Protein AF-A0A1R3WDX2-F1 (afdb_monomer)

Secondary structure (DSSP, 8-state):
--HHHHHHHHHHHHHHHHHHHHHHHHHHHSS--HHHHHHHHHHHHHHHHHHHHHHHHHHHHHH-TTS---HHHHHHHHHHHHHHHHHHHHH-TTHHHHHHHHHHHHHHHHTTT-S-GGGGGHHHHH-HHHHHHHHHHHHHHHHHHHHHHHHHHHHS-HHHHHHHHHHHHHHHHHHHHHHHHHHHHHHHHHTSPP---

Solvent-accessible surface area (backbone atoms only — not comparable to full-atom values): 10179 Å² total; per-residue (Å²): 132,56,53,68,55,26,52,53,49,40,53,48,42,27,54,51,48,13,51,50,53,26,52,44,54,55,60,62,72,50,98,66,58,70,67,59,46,53,52,46,50,52,50,47,52,54,50,49,47,51,43,54,37,50,41,49,44,22,36,41,38,59,69,38,70,89,52,78,61,30,62,65,46,22,43,54,50,47,52,53,47,50,54,47,29,55,54,26,45,73,74,40,79,70,43,34,57,59,42,54,51,49,46,38,38,28,42,50,32,9,24,68,64,39,84,65,20,72,57,29,60,50,32,49,77,73,38,45,70,61,41,50,53,50,52,52,46,53,50,50,53,50,53,50,49,52,51,45,48,50,50,22,69,76,75,40,57,72,66,58,20,35,36,54,41,34,39,48,51,36,51,51,51,49,53,47,38,41,50,39,33,49,49,46,55,53,43,55,60,74,67,53,78,76,81,84,124

Structure (mmCIF, N/CA/C/O backbone):
data_AF-A0A1R3WDX2-F1
#
_entry.id   AF-A0A1R3WDX2-F1
#
loop_
_atom_site.group_PDB
_atom_site.id
_atom_site.type_symbol
_atom_site.label_atom_id
_atom_site.label_alt_id
_atom_site.label_comp_id
_atom_site.label_asym_id
_atom_site.label_entity_id
_atom_site.label_seq_id
_atom_site.pdbx_PDB_ins_code
_atom_site.Cartn_x
_atom_site.Cartn_y
_atom_site.Cartn_z
_atom_site.occupancy
_atom_site.B_iso_or_equiv
_atom_site.auth_seq_id
_atom_site.auth_comp_id
_atom_site.auth_asym_id
_atom_site.auth_atom_id
_atom_site.pdbx_PDB_model_num
ATOM 1 N N . MET A 1 1 ? -8.598 17.905 8.946 1.00 79.19 1 MET A N 1
ATOM 2 C CA . MET A 1 1 ? -8.770 17.663 7.494 1.00 79.19 1 MET A CA 1
ATOM 3 C C . MET A 1 1 ? -10.230 17.309 7.232 1.00 79.19 1 MET A C 1
ATOM 5 O O . MET A 1 1 ? -10.759 16.490 7.971 1.00 79.19 1 MET A O 1
ATOM 9 N N . SER A 1 2 ? -10.909 17.937 6.263 1.00 88.88 2 SER A N 1
ATOM 10 C CA . SER A 1 2 ? -12.313 17.596 5.964 1.00 88.88 2 SER A CA 1
ATOM 11 C C . SER A 1 2 ? -12.407 16.253 5.225 1.00 88.88 2 SER A C 1
ATOM 13 O O . SER A 1 2 ? -11.487 15.871 4.501 1.00 88.88 2 SER A O 1
ATOM 15 N N . ARG A 1 3 ? -13.523 15.525 5.382 1.00 88.12 3 ARG A N 1
ATOM 16 C CA . ARG A 1 3 ? -13.745 14.230 4.703 1.00 88.12 3 ARG A CA 1
ATOM 17 C C . ARG A 1 3 ? -13.696 14.343 3.179 1.00 88.12 3 ARG A C 1
ATOM 19 O O . ARG A 1 3 ? -13.144 13.466 2.526 1.00 88.12 3 ARG A O 1
ATOM 26 N N . LEU A 1 4 ? -14.256 15.419 2.623 1.00 92.38 4 LEU A N 1
ATOM 27 C CA . LEU A 1 4 ? -14.221 15.675 1.183 1.00 92.38 4 LEU A CA 1
ATOM 28 C C . LEU A 1 4 ? -12.780 15.835 0.692 1.00 92.38 4 LEU A C 1
ATOM 30 O O . LEU A 1 4 ? -12.383 15.191 -0.274 1.00 92.38 4 LEU A O 1
ATOM 34 N N . PHE A 1 5 ? -11.980 16.635 1.400 1.00 92.62 5 PHE A N 1
ATOM 35 C CA . PHE A 1 5 ? -10.572 16.813 1.064 1.00 92.62 5 PHE A CA 1
ATOM 36 C C . PHE A 1 5 ? -9.791 15.497 1.176 1.00 92.62 5 PHE A C 1
ATOM 38 O O . PHE A 1 5 ? -8.967 15.215 0.317 1.00 92.62 5 PHE A O 1
ATOM 45 N N . ALA A 1 6 ? -10.083 14.653 2.172 1.00 91.75 6 ALA A N 1
ATOM 46 C CA . ALA A 1 6 ? -9.444 13.343 2.311 1.00 91.75 6 ALA A CA 1
ATOM 47 C C . ALA A 1 6 ? -9.747 12.400 1.129 1.00 91.75 6 ALA A C 1
ATOM 49 O O . ALA A 1 6 ? -8.851 11.696 0.671 1.00 91.75 6 ALA A O 1
ATOM 50 N N . TRP A 1 7 ? -10.977 12.409 0.600 1.00 94.44 7 TRP A N 1
ATOM 51 C CA . TRP A 1 7 ? -11.330 11.654 -0.610 1.00 94.44 7 TRP A CA 1
ATOM 52 C C . TRP A 1 7 ? -10.614 12.172 -1.855 1.00 94.44 7 TRP A C 1
ATOM 54 O O . TRP A 1 7 ? -10.086 11.374 -2.628 1.00 94.44 7 TRP A O 1
ATOM 64 N N . ILE A 1 8 ? -10.566 13.497 -2.027 1.00 95.94 8 ILE A N 1
ATOM 65 C CA . ILE A 1 8 ? -9.838 14.134 -3.132 1.00 95.94 8 ILE A CA 1
ATOM 66 C C . ILE A 1 8 ? -8.353 13.779 -3.048 1.00 95.94 8 ILE A C 1
ATOM 68 O O . ILE A 1 8 ? -7.767 13.370 -4.044 1.00 95.94 8 ILE A O 1
ATOM 72 N N . LEU A 1 9 ? -7.762 13.875 -1.857 1.00 94.75 9 LEU A N 1
ATOM 73 C CA . LEU A 1 9 ? -6.363 13.547 -1.617 1.00 94.75 9 LEU A CA 1
ATOM 74 C C . LEU A 1 9 ? -6.069 12.074 -1.914 1.00 94.75 9 LEU A C 1
ATOM 76 O O . LEU A 1 9 ? -5.072 11.779 -2.562 1.00 94.75 9 LEU A O 1
ATOM 80 N N . LEU A 1 10 ? -6.946 11.155 -1.499 1.00 94.25 10 LEU A N 1
ATOM 81 C CA . LEU A 1 10 ? -6.797 9.729 -1.787 1.00 94.25 10 LEU A CA 1
ATOM 82 C C . LEU A 1 10 ? -6.835 9.455 -3.297 1.00 94.25 10 LEU A C 1
ATOM 84 O O . LEU A 1 10 ? -5.967 8.759 -3.813 1.00 94.25 10 LEU A O 1
ATOM 88 N N . GLY A 1 11 ? -7.799 10.045 -4.012 1.00 94.44 11 GLY A N 1
ATOM 89 C CA . GLY A 1 11 ? -7.876 9.942 -5.471 1.00 94.44 11 GLY A CA 1
ATOM 90 C C . GLY A 1 11 ? -6.647 10.536 -6.164 1.00 94.44 11 GLY A C 1
ATOM 91 O O . GLY A 1 11 ? -6.074 9.904 -7.048 1.00 94.44 11 GLY A O 1
ATOM 92 N N . ALA A 1 12 ? -6.197 11.713 -5.721 1.00 95.00 12 ALA A N 1
ATOM 93 C CA . ALA A 1 12 ? -5.017 12.380 -6.260 1.00 95.00 12 ALA A CA 1
ATOM 94 C C . ALA A 1 12 ? -3.741 11.556 -6.042 1.00 95.00 12 ALA A C 1
ATOM 96 O O . ALA A 1 12 ? -2.956 11.417 -6.972 1.00 95.00 12 ALA A O 1
ATOM 97 N N . VAL A 1 13 ? -3.558 10.964 -4.858 1.00 95.69 13 VAL A N 1
ATOM 98 C CA . VAL A 1 13 ? -2.418 10.086 -4.549 1.00 95.69 13 VAL A CA 1
ATOM 99 C C . VAL A 1 13 ? -2.415 8.844 -5.433 1.00 95.69 13 VAL A C 1
ATOM 101 O O . VAL A 1 13 ? -1.361 8.482 -5.938 1.00 95.69 13 VAL A O 1
ATOM 104 N N . ILE A 1 14 ? -3.573 8.223 -5.678 1.00 96.00 14 ILE A N 1
ATOM 105 C CA . ILE A 1 14 ? -3.666 7.048 -6.561 1.00 96.00 14 ILE A CA 1
ATOM 106 C C . ILE A 1 14 ? -3.274 7.413 -7.996 1.00 96.00 14 ILE A C 1
ATOM 108 O O . ILE A 1 14 ? -2.481 6.712 -8.618 1.00 96.00 14 ILE A O 1
ATOM 112 N N . VAL A 1 15 ? -3.819 8.510 -8.527 1.00 96.44 15 VAL A N 1
ATOM 113 C CA . VAL A 1 15 ? -3.550 8.932 -9.909 1.00 96.44 15 VAL A CA 1
ATOM 114 C C . VAL A 1 15 ? -2.105 9.397 -10.064 1.00 96.44 15 VAL A C 1
ATOM 116 O O . VAL A 1 15 ? -1.414 8.960 -10.981 1.00 96.44 15 VAL A O 1
ATOM 119 N N . PHE A 1 16 ? -1.635 10.263 -9.165 1.00 94.81 16 PHE A N 1
ATOM 120 C CA . PHE A 1 16 ? -0.274 10.784 -9.209 1.00 94.81 16 PHE A CA 1
ATOM 121 C C . PHE A 1 16 ? 0.748 9.671 -8.997 1.00 94.81 16 PHE A C 1
ATOM 123 O O . PHE A 1 16 ? 1.700 9.591 -9.764 1.00 94.81 16 PHE A O 1
ATOM 130 N N . GLY A 1 17 ? 0.503 8.775 -8.038 1.00 93.31 17 GLY A N 1
ATOM 131 C CA . GLY A 1 17 ? 1.341 7.606 -7.806 1.00 93.31 17 GLY A CA 1
ATOM 132 C C . GLY A 1 17 ? 1.391 6.677 -9.011 1.00 93.31 17 GLY A C 1
ATOM 133 O O . GLY A 1 17 ? 2.460 6.255 -9.439 1.00 93.31 17 GLY A O 1
ATOM 134 N N . ALA A 1 18 ? 0.255 6.435 -9.666 1.00 93.75 18 ALA A N 1
ATOM 135 C CA . ALA A 1 18 ? 0.262 5.643 -10.887 1.00 93.75 18 ALA A CA 1
ATOM 136 C C . ALA A 1 18 ? 1.104 6.278 -11.997 1.00 93.75 18 ALA A C 1
ATOM 138 O O . ALA A 1 18 ? 1.866 5.576 -12.662 1.00 93.75 18 ALA A O 1
ATOM 139 N N . ILE A 1 19 ? 1.017 7.597 -12.175 1.00 93.75 19 ILE A N 1
ATOM 140 C CA . ILE A 1 19 ? 1.829 8.324 -13.156 1.00 93.75 19 ILE A CA 1
ATOM 141 C C . ILE A 1 19 ? 3.314 8.235 -12.793 1.00 93.75 19 ILE A C 1
ATOM 143 O O . ILE A 1 19 ? 4.120 7.856 -13.640 1.00 93.75 19 ILE A O 1
ATOM 147 N N . THR A 1 20 ? 3.693 8.551 -11.555 1.00 92.69 20 THR A N 1
ATOM 148 C CA . THR A 1 20 ? 5.102 8.575 -11.138 1.00 92.69 20 THR A CA 1
ATOM 149 C C . THR A 1 20 ? 5.737 7.193 -11.220 1.00 92.69 20 THR A C 1
ATOM 151 O O . THR A 1 20 ? 6.793 7.065 -11.835 1.00 92.69 20 THR A O 1
ATOM 154 N N . GLN A 1 21 ? 5.080 6.155 -10.697 1.00 92.88 21 GLN A N 1
ATOM 155 C CA . GLN A 1 21 ? 5.598 4.784 -10.723 1.00 92.88 21 GLN A CA 1
ATOM 156 C C . GLN A 1 21 ? 5.645 4.206 -12.148 1.00 92.88 21 GLN A C 1
ATOM 158 O O . GLN A 1 21 ? 6.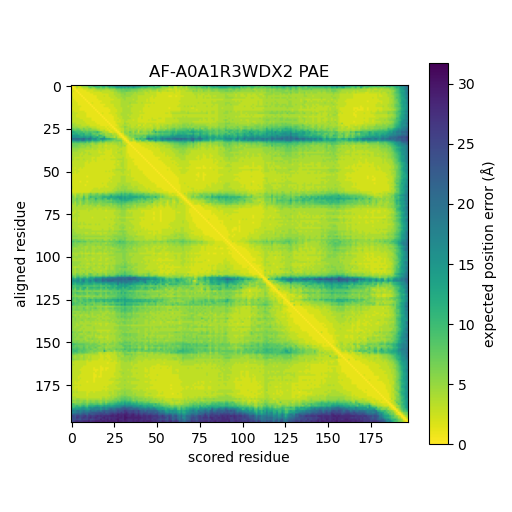523 3.413 -12.499 1.00 92.88 21 GLN A O 1
ATOM 163 N N . THR A 1 22 ? 4.738 4.643 -13.024 1.00 90.75 22 THR A N 1
ATOM 164 C CA . THR A 1 22 ? 4.827 4.345 -14.460 1.00 90.75 22 THR A CA 1
ATOM 165 C C . THR A 1 22 ? 6.064 4.996 -15.070 1.00 90.75 22 THR A C 1
ATOM 167 O O . THR A 1 22 ? 6.842 4.328 -15.746 1.00 90.75 22 THR A O 1
ATOM 170 N N . MET A 1 23 ? 6.282 6.290 -14.832 1.00 90.06 23 MET A N 1
ATOM 171 C CA . MET A 1 23 ? 7.423 7.000 -15.413 1.00 90.06 23 MET A CA 1
ATOM 172 C C . MET A 1 23 ? 8.758 6.430 -14.921 1.00 90.06 23 MET A C 1
ATOM 174 O O . MET A 1 23 ? 9.679 6.268 -15.720 1.00 90.06 23 MET A O 1
ATOM 178 N N . THR A 1 24 ? 8.862 6.068 -13.639 1.00 88.19 24 THR A N 1
ATOM 179 C CA . THR A 1 24 ? 10.078 5.459 -13.081 1.00 88.19 24 THR A CA 1
ATOM 180 C C . THR A 1 24 ? 10.305 4.040 -13.601 1.00 88.19 24 THR A C 1
ATOM 182 O O . THR A 1 24 ? 11.437 3.697 -13.938 1.00 88.19 24 THR A O 1
ATOM 185 N N . SER A 1 25 ? 9.258 3.219 -13.737 1.00 85.38 25 SER A N 1
ATOM 186 C CA . SER A 1 25 ? 9.392 1.858 -14.282 1.00 85.38 25 SER A CA 1
ATOM 187 C C . SER A 1 25 ? 9.789 1.853 -15.760 1.00 85.38 25 SER A C 1
ATOM 189 O O . SER A 1 25 ? 10.686 1.103 -16.150 1.00 85.38 25 SER A O 1
ATOM 191 N N . VAL A 1 26 ? 9.203 2.738 -16.573 1.00 84.81 26 VAL A N 1
ATOM 192 C CA . VAL A 1 26 ? 9.577 2.895 -17.987 1.00 84.81 26 VAL A CA 1
ATOM 193 C C . VAL A 1 26 ? 11.011 3.409 -18.110 1.00 84.81 26 VAL A C 1
ATOM 195 O O . VAL A 1 26 ? 11.808 2.814 -18.835 1.00 84.81 26 VAL A O 1
ATOM 198 N N . ALA A 1 27 ? 11.384 4.456 -17.370 1.00 80.75 27 ALA A N 1
ATOM 199 C CA . ALA A 1 27 ? 12.745 4.992 -17.412 1.00 80.75 27 ALA A CA 1
ATOM 200 C C . ALA A 1 27 ? 13.799 3.982 -16.914 1.00 80.75 27 ALA A C 1
ATOM 202 O O . ALA A 1 27 ? 14.904 3.939 -17.449 1.00 80.75 27 ALA A O 1
ATOM 203 N N . GLY A 1 28 ? 13.452 3.111 -15.959 1.00 76.88 28 GLY A N 1
ATOM 204 C CA . GLY A 1 28 ? 14.331 2.043 -15.472 1.00 76.88 28 GLY A CA 1
ATOM 205 C C . GLY A 1 28 ? 14.632 0.944 -16.499 1.00 76.88 28 GLY A C 1
ATOM 206 O O . GLY A 1 28 ? 15.632 0.239 -16.356 1.00 76.88 28 GLY A O 1
ATOM 207 N N . SER A 1 29 ? 13.800 0.812 -17.537 1.00 74.50 29 SER A N 1
ATOM 208 C CA . SER A 1 29 ? 13.984 -0.163 -18.624 1.00 74.50 29 SER A CA 1
ATOM 209 C C . SER A 1 29 ? 14.924 0.316 -19.738 1.00 74.50 29 SER A C 1
AT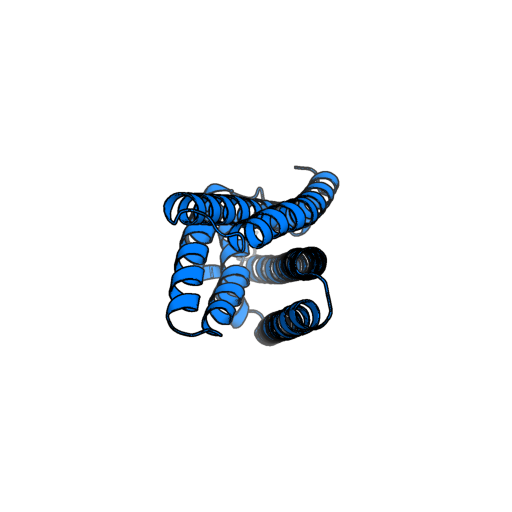OM 211 O O . SER A 1 29 ? 15.387 -0.493 -20.542 1.00 74.50 29 SER A O 1
ATOM 213 N N . ALA A 1 30 ? 15.232 1.617 -19.787 1.00 78.19 30 ALA A N 1
ATOM 214 C CA . ALA A 1 30 ? 16.126 2.181 -20.789 1.00 78.19 30 ALA A CA 1
ATOM 215 C C . ALA A 1 30 ? 17.601 1.820 -20.506 1.00 78.19 30 ALA A C 1
ATOM 217 O O . ALA A 1 30 ? 17.992 1.672 -19.341 1.00 78.19 30 ALA A O 1
ATOM 218 N N . PRO A 1 31 ? 18.461 1.723 -21.540 1.00 73.62 31 PRO A N 1
ATOM 219 C CA . PRO A 1 31 ? 19.901 1.594 -21.349 1.00 73.62 31 PRO A CA 1
ATOM 220 C C . PRO A 1 31 ? 20.444 2.843 -20.637 1.00 73.62 31 PRO A C 1
ATOM 222 O O . PRO A 1 31 ? 20.609 3.897 -21.243 1.00 73.62 31 PRO A O 1
ATOM 225 N N . ALA A 1 32 ? 20.690 2.733 -19.335 1.00 76.31 32 ALA A N 1
ATOM 226 C CA . ALA A 1 32 ? 21.191 3.815 -18.495 1.00 76.31 32 ALA A CA 1
ATOM 227 C C . ALA A 1 32 ? 22.364 3.336 -17.632 1.00 76.31 32 ALA A C 1
ATOM 229 O O . ALA A 1 32 ? 22.463 2.149 -17.298 1.00 76.31 32 ALA A O 1
ATOM 230 N N . ASP A 1 33 ? 23.237 4.263 -17.235 1.00 88.06 33 ASP A N 1
ATOM 231 C CA . ASP A 1 33 ? 24.283 3.981 -16.251 1.00 88.06 33 ASP A CA 1
ATOM 232 C C . ASP A 1 33 ? 23.669 3.440 -14.943 1.00 88.06 33 ASP A C 1
ATOM 234 O O . ASP A 1 33 ? 22.551 3.796 -14.551 1.00 88.06 33 ASP A O 1
ATOM 238 N N . THR A 1 34 ? 24.394 2.548 -14.271 1.00 87.06 34 THR A N 1
ATOM 239 C CA . THR A 1 34 ? 23.980 1.896 -13.022 1.00 87.06 34 THR A CA 1
ATOM 240 C C . THR A 1 34 ? 23.623 2.933 -11.958 1.00 87.06 34 THR A C 1
ATOM 242 O O . THR A 1 34 ? 22.614 2.783 -11.269 1.00 87.06 34 THR A O 1
ATOM 245 N N . THR A 1 35 ? 24.381 4.031 -11.879 1.00 88.19 35 THR A N 1
ATOM 246 C CA . THR A 1 35 ? 24.135 5.136 -10.939 1.00 88.19 35 THR A CA 1
ATOM 247 C C . THR A 1 35 ? 22.756 5.764 -11.143 1.00 88.19 35 THR A C 1
ATOM 249 O O . THR A 1 35 ? 21.998 5.936 -10.189 1.00 88.19 35 THR A O 1
ATOM 252 N N . ALA A 1 36 ? 22.392 6.058 -12.396 1.00 86.56 36 ALA A N 1
ATOM 253 C CA . ALA A 1 36 ? 21.103 6.659 -12.732 1.00 86.56 36 ALA A CA 1
ATOM 254 C C . ALA A 1 36 ? 19.933 5.727 -12.382 1.00 86.56 36 ALA A C 1
ATOM 256 O O . ALA A 1 36 ? 18.915 6.180 -11.858 1.00 86.56 36 ALA A O 1
ATOM 257 N N . ARG A 1 37 ? 20.099 4.414 -12.595 1.00 84.44 37 ARG A N 1
ATOM 258 C CA . ARG A 1 37 ? 19.093 3.406 -12.222 1.00 84.44 37 ARG A CA 1
ATOM 259 C C . ARG A 1 37 ? 18.891 3.316 -10.711 1.00 84.44 37 ARG A C 1
ATOM 261 O O . ARG A 1 37 ? 17.749 3.256 -10.261 1.00 84.44 37 ARG A O 1
ATOM 268 N N . VAL A 1 38 ? 19.970 3.362 -9.928 1.00 88.00 38 VAL A N 1
ATOM 269 C CA . VAL A 1 38 ? 19.887 3.363 -8.458 1.00 88.00 38 VAL A CA 1
ATOM 270 C C . VAL A 1 38 ? 19.173 4.615 -7.950 1.00 88.00 38 VAL A C 1
ATOM 272 O O . VAL A 1 38 ? 18.258 4.504 -7.137 1.00 88.00 38 VAL A O 1
ATOM 275 N N . LEU A 1 39 ? 19.531 5.799 -8.455 1.00 89.50 39 LEU A N 1
ATOM 276 C CA . LEU A 1 39 ? 18.881 7.053 -8.056 1.00 89.50 39 LEU A CA 1
ATOM 277 C C . LEU A 1 39 ? 17.388 7.065 -8.403 1.00 89.50 39 LEU A C 1
ATOM 279 O O . LEU A 1 39 ? 16.569 7.483 -7.585 1.00 89.50 39 LEU A O 1
ATOM 283 N N . LEU A 1 40 ? 17.024 6.558 -9.582 1.00 89.31 40 LEU A N 1
ATOM 284 C CA . LEU A 1 40 ? 15.632 6.453 -10.004 1.00 89.31 40 LEU A CA 1
ATOM 285 C C . LEU A 1 40 ? 14.836 5.482 -9.120 1.00 89.31 40 LEU A C 1
ATOM 287 O O . LEU A 1 40 ? 13.712 5.794 -8.729 1.00 89.31 40 LEU A O 1
ATOM 291 N N . ALA A 1 41 ? 15.425 4.340 -8.757 1.00 86.88 41 ALA A N 1
ATOM 292 C CA . ALA A 1 41 ? 14.805 3.382 -7.845 1.00 86.88 41 ALA A CA 1
ATOM 293 C C . ALA A 1 41 ? 14.591 3.981 -6.443 1.00 86.88 41 ALA A C 1
ATOM 295 O O . ALA A 1 41 ? 13.513 3.825 -5.868 1.00 86.88 41 ALA A O 1
ATOM 296 N N . LEU A 1 42 ? 15.578 4.719 -5.918 1.00 90.44 42 LEU A N 1
ATOM 297 C CA . LEU A 1 42 ? 15.460 5.428 -4.639 1.00 90.44 42 LEU A CA 1
ATOM 298 C C . LEU A 1 42 ? 14.357 6.490 -4.677 1.00 90.44 42 LEU A C 1
ATOM 300 O O . LEU A 1 42 ? 13.555 6.570 -3.749 1.00 90.44 42 LEU A O 1
ATOM 304 N N . LEU A 1 43 ? 14.268 7.262 -5.763 1.00 91.94 43 LEU A N 1
ATOM 305 C CA . LEU A 1 43 ? 13.193 8.235 -5.954 1.00 91.94 43 LEU A CA 1
ATOM 306 C C . LEU A 1 43 ? 11.819 7.551 -5.979 1.00 91.94 43 LEU A C 1
ATOM 308 O O . LEU A 1 43 ? 10.903 7.992 -5.288 1.00 91.94 43 LEU A O 1
ATOM 312 N N . SER A 1 44 ? 11.687 6.447 -6.719 1.00 91.44 44 SER A N 1
ATOM 313 C CA . SER A 1 44 ? 10.455 5.648 -6.780 1.00 91.44 44 SER A CA 1
ATOM 314 C C . SER A 1 44 ? 10.030 5.152 -5.396 1.00 91.44 44 SER A C 1
ATOM 316 O O . SER A 1 44 ? 8.853 5.238 -5.041 1.00 91.44 44 SER A O 1
ATOM 318 N N . ALA A 1 45 ? 10.991 4.676 -4.597 1.00 90.81 45 ALA A N 1
ATOM 319 C CA . ALA A 1 45 ? 10.755 4.196 -3.240 1.00 90.81 45 ALA A CA 1
ATOM 320 C C . ALA A 1 45 ? 10.323 5.324 -2.289 1.00 90.81 45 ALA A C 1
ATOM 322 O O . ALA A 1 45 ? 9.409 5.130 -1.489 1.00 90.81 45 ALA A O 1
ATOM 323 N N . LEU A 1 46 ? 10.931 6.512 -2.394 1.00 94.00 46 LEU A N 1
ATOM 324 C CA . LEU A 1 46 ? 10.545 7.691 -1.610 1.00 94.00 46 LEU A CA 1
ATOM 325 C C . LEU A 1 46 ? 9.136 8.185 -1.962 1.00 94.00 46 LEU A C 1
ATOM 327 O O . LEU A 1 46 ? 8.375 8.564 -1.070 1.00 94.00 46 LEU A O 1
ATOM 331 N N . LEU A 1 47 ? 8.770 8.156 -3.245 1.00 93.31 47 LEU A N 1
ATOM 332 C CA . LEU A 1 47 ? 7.421 8.507 -3.689 1.00 93.31 47 LEU A CA 1
ATOM 333 C C . LEU A 1 47 ? 6.394 7.497 -3.174 1.00 93.31 47 LEU A C 1
ATOM 335 O O . LEU A 1 47 ? 5.413 7.899 -2.553 1.00 93.31 47 LEU A O 1
ATOM 339 N N . LEU A 1 48 ? 6.675 6.197 -3.311 1.00 92.88 48 LEU A N 1
ATOM 340 C CA . LEU A 1 48 ? 5.816 5.133 -2.787 1.00 92.88 48 LEU A CA 1
ATOM 341 C C . LEU A 1 48 ? 5.646 5.239 -1.263 1.00 92.88 48 LEU A C 1
ATOM 343 O O . LEU A 1 48 ? 4.547 5.060 -0.742 1.00 92.88 48 LEU A O 1
ATOM 347 N N . PHE A 1 49 ? 6.716 5.577 -0.539 1.00 96.19 49 PHE A N 1
ATOM 348 C CA . PHE A 1 49 ? 6.659 5.867 0.893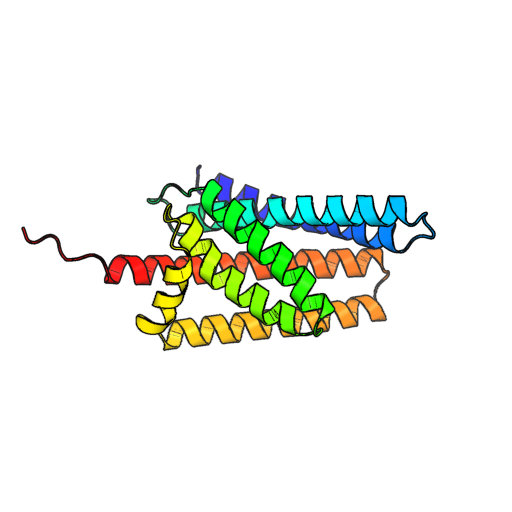 1.00 96.19 49 PHE A CA 1
ATOM 349 C C . PHE A 1 49 ? 5.675 6.996 1.203 1.00 96.19 49 PHE A C 1
ATOM 351 O O . PHE A 1 49 ? 4.784 6.824 2.037 1.00 96.19 49 PHE A O 1
ATOM 358 N N . GLY A 1 50 ? 5.799 8.129 0.507 1.00 95.31 50 GLY A N 1
ATOM 359 C CA . GLY A 1 50 ? 4.882 9.255 0.661 1.00 95.31 50 GLY A CA 1
ATOM 360 C C . GLY A 1 50 ? 3.434 8.862 0.366 1.00 95.31 50 GLY A C 1
ATOM 361 O O . GLY A 1 50 ? 2.544 9.163 1.160 1.00 95.31 50 GLY A O 1
ATOM 362 N N . GLU A 1 51 ? 3.198 8.129 -0.722 1.00 94.75 51 GLU A N 1
ATOM 363 C CA . GLU A 1 51 ? 1.872 7.648 -1.122 1.00 94.75 51 GLU A CA 1
ATOM 364 C C . GLU A 1 51 ? 1.232 6.766 -0.047 1.00 94.75 51 GLU A C 1
ATOM 366 O O . GLU A 1 51 ? 0.089 7.007 0.340 1.00 94.75 51 GLU A O 1
ATOM 371 N N . VAL A 1 52 ? 1.970 5.793 0.496 1.00 94.38 52 VAL A N 1
ATOM 372 C CA . VAL A 1 52 ? 1.475 4.895 1.552 1.00 94.38 52 VAL A CA 1
ATOM 373 C C . VAL A 1 52 ? 1.123 5.674 2.819 1.00 94.38 52 VAL A C 1
ATOM 375 O O . VAL A 1 52 ? 0.067 5.440 3.418 1.00 94.38 52 VAL A O 1
ATOM 378 N N . VAL A 1 53 ? 1.970 6.626 3.224 1.00 95.50 53 VAL A N 1
ATOM 379 C CA . VAL A 1 53 ? 1.720 7.466 4.404 1.00 95.50 53 VAL A CA 1
ATOM 380 C C . VAL A 1 53 ? 0.473 8.324 4.201 1.00 95.50 53 VAL A C 1
ATOM 382 O O . VAL A 1 53 ? -0.430 8.307 5.042 1.00 95.50 53 VAL A O 1
ATOM 385 N N . ILE A 1 54 ? 0.383 9.035 3.074 1.00 95.31 54 ILE A N 1
ATOM 386 C CA . ILE A 1 54 ? -0.746 9.924 2.783 1.00 95.31 54 ILE A CA 1
ATOM 387 C C . ILE A 1 54 ? -2.039 9.116 2.641 1.00 95.31 54 ILE A C 1
ATOM 389 O O . ILE A 1 54 ? -3.051 9.492 3.232 1.00 95.31 54 ILE A O 1
ATOM 393 N N . ALA A 1 55 ? -2.017 7.986 1.929 1.00 94.81 55 ALA A N 1
ATOM 394 C CA . ALA A 1 55 ? -3.176 7.111 1.778 1.00 94.81 55 ALA A CA 1
ATOM 395 C C . ALA A 1 55 ? -3.660 6.586 3.136 1.00 94.81 55 ALA A C 1
ATOM 397 O O . ALA A 1 55 ? -4.857 6.612 3.423 1.00 94.81 55 ALA A O 1
ATOM 398 N N . THR A 1 56 ? -2.752 6.182 4.022 1.00 93.69 56 THR A N 1
ATOM 399 C CA . THR A 1 56 ? -3.111 5.720 5.372 1.00 93.69 56 THR A CA 1
ATOM 400 C C . THR A 1 56 ? -3.766 6.834 6.197 1.00 93.69 56 THR A C 1
ATOM 402 O O . THR A 1 56 ? -4.811 6.630 6.821 1.00 93.69 56 THR A O 1
ATOM 405 N N . VAL A 1 57 ? -3.204 8.045 6.176 1.00 93.31 57 VAL A N 1
ATOM 406 C CA . VAL A 1 57 ? -3.760 9.204 6.898 1.00 93.31 57 VAL A CA 1
ATOM 407 C C . VAL A 1 57 ? -5.122 9.618 6.324 1.00 93.31 57 VAL A C 1
ATOM 409 O O . VAL A 1 57 ? -6.070 9.877 7.076 1.00 93.31 57 VAL A O 1
ATOM 412 N N . ALA A 1 58 ? -5.252 9.643 4.995 1.00 93.00 58 ALA A N 1
ATOM 413 C CA . ALA A 1 58 ? -6.491 9.975 4.300 1.00 93.00 58 ALA A CA 1
ATOM 414 C C . ALA A 1 58 ? -7.595 8.956 4.606 1.00 93.00 58 ALA A C 1
ATOM 416 O O . ALA A 1 58 ? -8.689 9.341 5.022 1.00 93.00 58 ALA A O 1
ATOM 417 N N . THR A 1 59 ? -7.299 7.659 4.483 1.00 92.94 59 THR A N 1
ATOM 418 C CA . THR A 1 59 ? -8.259 6.587 4.783 1.00 92.94 59 THR A CA 1
ATOM 419 C C . THR A 1 59 ? -8.708 6.622 6.239 1.00 92.94 59 THR A C 1
ATOM 421 O O . THR A 1 59 ? -9.908 6.544 6.491 1.00 92.94 59 THR A O 1
ATOM 424 N N . THR A 1 60 ? -7.794 6.867 7.182 1.00 91.06 60 THR A N 1
ATOM 425 C CA . THR A 1 60 ? -8.129 7.046 8.604 1.00 91.06 60 THR A CA 1
ATOM 426 C C . THR A 1 60 ? -9.065 8.230 8.826 1.00 91.06 60 THR A C 1
ATOM 428 O O . THR A 1 60 ? -10.099 8.087 9.471 1.00 91.06 60 THR A O 1
ATOM 431 N N . THR A 1 61 ? -8.789 9.378 8.207 1.00 90.62 61 THR A N 1
ATOM 432 C CA . THR A 1 61 ? -9.665 10.562 8.304 1.00 90.62 61 THR A CA 1
ATOM 433 C C . THR A 1 61 ? -11.068 10.296 7.741 1.00 90.62 61 THR A C 1
ATOM 435 O O . THR A 1 61 ? -12.068 10.786 8.268 1.00 90.62 61 THR A O 1
ATOM 438 N N . ILE A 1 62 ? -11.164 9.507 6.666 1.00 91.81 62 ILE A N 1
ATOM 439 C CA . ILE A 1 62 ? -12.440 9.121 6.051 1.00 91.81 62 ILE A CA 1
ATOM 440 C C . ILE A 1 62 ? -13.242 8.220 6.998 1.00 91.81 62 ILE A C 1
ATOM 442 O O . ILE A 1 62 ? -14.439 8.444 7.208 1.00 91.81 62 ILE A O 1
ATOM 446 N N . THR A 1 63 ? -12.601 7.194 7.561 1.00 90.12 63 THR A N 1
ATOM 447 C CA . THR A 1 63 ? -13.277 6.134 8.322 1.00 90.12 63 THR A CA 1
ATOM 448 C C . THR A 1 63 ? -13.526 6.485 9.782 1.00 90.12 63 THR A C 1
ATOM 450 O O . THR A 1 63 ? -14.518 6.030 10.346 1.00 90.12 63 THR A O 1
ATOM 453 N N . THR A 1 64 ? -12.653 7.284 10.389 1.00 86.25 64 THR A N 1
ATOM 454 C CA . THR A 1 64 ? -12.691 7.664 11.806 1.00 86.25 64 THR A CA 1
ATOM 455 C C . THR A 1 64 ? -12.474 9.171 11.931 1.00 86.25 64 THR A C 1
ATOM 457 O O . THR A 1 64 ? -11.375 9.601 12.271 1.00 86.25 64 THR A O 1
ATOM 460 N N . PRO A 1 65 ? -13.495 10.000 11.642 1.00 81.50 65 PRO A N 1
ATOM 461 C CA . PRO A 1 65 ? -13.347 11.460 11.638 1.00 81.50 65 PRO A CA 1
ATOM 462 C C . PRO A 1 65 ? -13.090 12.046 13.035 1.00 81.50 65 PRO A C 1
ATOM 464 O O . PRO A 1 65 ? -12.605 13.164 13.143 1.00 81.50 65 PRO A O 1
ATOM 467 N N . GLU A 1 66 ? -13.444 11.307 14.088 1.00 82.81 66 GLU A N 1
ATOM 468 C CA . GLU A 1 66 ? -13.287 11.706 15.491 1.00 82.81 66 GLU A CA 1
ATOM 469 C C . GLU A 1 66 ? -11.839 11.563 15.977 1.00 82.81 66 GLU A C 1
ATOM 471 O O . GLU A 1 66 ? -11.445 12.186 16.959 1.00 82.81 66 GLU A O 1
ATOM 476 N N . VAL A 1 67 ? -11.031 10.755 15.283 1.00 80.56 67 VAL A N 1
ATOM 477 C CA . VAL A 1 67 ? -9.629 10.517 15.623 1.00 80.56 67 VAL A CA 1
ATOM 478 C C . VAL A 1 67 ? -8.762 11.404 14.741 1.00 80.56 67 VAL A C 1
ATOM 480 O O . VAL A 1 67 ? -8.811 11.303 13.517 1.00 80.56 67 VAL A O 1
ATOM 483 N N . SER A 1 68 ? -7.936 12.250 15.357 1.00 83.62 68 SER A N 1
ATOM 484 C CA . SER A 1 68 ? -6.904 12.985 14.624 1.00 83.62 68 SER A CA 1
ATOM 485 C C . SER A 1 68 ? -5.770 12.019 14.256 1.00 83.62 68 SER A C 1
ATOM 487 O O . SER A 1 68 ? -5.122 11.491 15.164 1.00 83.62 68 SER A O 1
ATOM 489 N N . PRO A 1 69 ? -5.532 11.737 12.963 1.00 84.31 69 PRO A N 1
ATOM 490 C CA . PRO A 1 69 ? -4.517 10.777 12.562 1.00 84.31 69 PRO A CA 1
ATOM 491 C C . PRO A 1 69 ? -3.109 11.314 12.830 1.00 84.31 69 PRO A C 1
ATOM 493 O O . PRO A 1 69 ? -2.793 12.465 12.521 1.00 84.31 69 PRO A O 1
ATOM 496 N N . SER A 1 70 ? -2.234 10.460 13.352 1.00 88.62 70 SER A N 1
ATOM 497 C CA . SER A 1 70 ? -0.818 10.776 13.541 1.00 88.62 70 SER A CA 1
ATOM 498 C C . SER A 1 70 ? 0.009 10.299 12.346 1.00 88.62 70 SER A C 1
ATOM 500 O O . SER A 1 70 ? 0.019 9.123 11.989 1.00 88.62 70 SER A O 1
ATOM 502 N N . TRP A 1 71 ? 0.758 11.207 11.722 1.00 89.31 71 TRP A N 1
ATOM 503 C CA . TRP A 1 71 ? 1.580 10.867 10.556 1.00 89.31 71 TRP A CA 1
ATOM 504 C C . TRP A 1 71 ? 2.932 10.241 10.936 1.00 89.31 71 TRP A C 1
ATOM 506 O O . TRP A 1 71 ? 3.451 9.422 10.188 1.00 89.31 71 TRP A O 1
ATOM 516 N N . GLN A 1 72 ? 3.497 10.579 12.100 1.00 92.19 72 GLN A N 1
ATOM 517 C CA . GLN A 1 72 ? 4.820 10.106 12.540 1.00 92.19 72 GLN A CA 1
ATOM 518 C C . GLN A 1 72 ? 4.918 8.577 12.712 1.00 92.19 72 GLN A C 1
ATOM 520 O O . GLN A 1 72 ? 5.793 7.972 12.092 1.00 92.19 72 GLN A O 1
ATOM 525 N N . PRO A 1 73 ? 4.042 7.907 13.491 1.00 90.75 73 PRO A N 1
ATOM 526 C CA . PRO A 1 73 ? 4.095 6.449 13.607 1.00 90.75 73 PRO A CA 1
ATOM 527 C C . PRO A 1 73 ? 3.750 5.759 12.283 1.00 90.75 73 PRO A C 1
ATOM 529 O O . PRO A 1 73 ? 4.334 4.725 11.974 1.00 90.75 73 PRO A O 1
ATOM 532 N N . VAL A 1 74 ? 2.859 6.340 11.471 1.00 92.62 74 VAL A N 1
ATOM 533 C CA . VAL A 1 74 ? 2.554 5.829 10.125 1.00 92.62 74 VAL A CA 1
ATOM 534 C C . VAL A 1 74 ? 3.800 5.866 9.248 1.00 92.62 74 VAL A C 1
ATOM 536 O O . VAL A 1 74 ? 4.116 4.865 8.619 1.00 92.62 74 VAL A O 1
ATOM 539 N N . ALA A 1 75 ? 4.538 6.976 9.249 1.00 93.56 75 ALA A N 1
ATOM 540 C CA . ALA A 1 75 ? 5.791 7.127 8.519 1.00 93.56 75 ALA A CA 1
ATOM 541 C C . ALA A 1 75 ? 6.847 6.113 8.984 1.00 93.56 75 ALA A C 1
ATOM 543 O O . ALA A 1 75 ? 7.450 5.438 8.154 1.00 93.56 75 ALA A O 1
ATOM 544 N N . ALA A 1 76 ? 7.029 5.933 10.295 1.00 93.56 76 ALA A N 1
ATOM 545 C CA . ALA A 1 76 ? 7.972 4.948 10.823 1.00 93.56 76 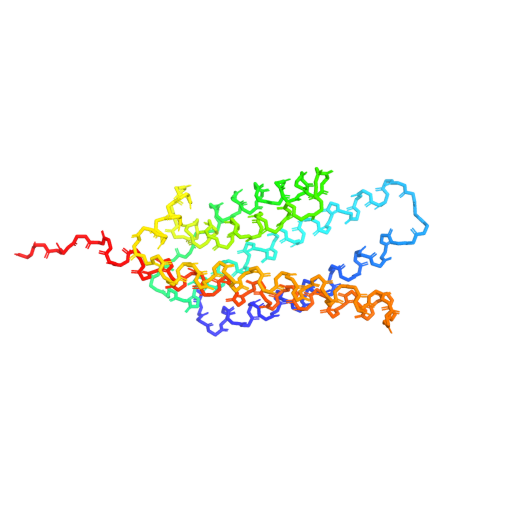ALA A CA 1
ATOM 546 C C . ALA A 1 76 ? 7.633 3.520 10.357 1.00 93.56 76 ALA A C 1
ATOM 548 O O . ALA A 1 76 ? 8.488 2.817 9.816 1.00 93.56 76 ALA A O 1
ATOM 549 N N . TRP A 1 77 ? 6.371 3.107 10.502 1.00 94.00 77 TRP A N 1
ATOM 550 C CA . TRP A 1 77 ? 5.930 1.771 10.101 1.00 94.00 77 TRP A CA 1
ATOM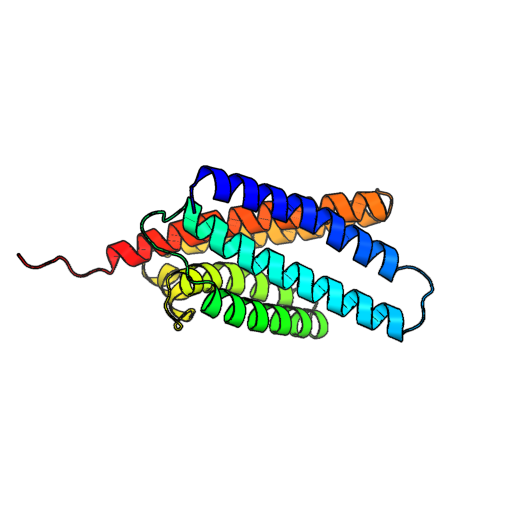 551 C C . TRP A 1 77 ? 5.911 1.577 8.586 1.00 94.00 77 TRP A C 1
ATOM 553 O O . TRP A 1 77 ? 6.314 0.515 8.121 1.00 94.00 77 TRP A O 1
ATOM 563 N N . ALA A 1 78 ? 5.518 2.587 7.808 1.00 94.12 78 ALA A N 1
ATOM 564 C CA . ALA A 1 78 ? 5.596 2.548 6.349 1.00 94.12 78 ALA A CA 1
ATOM 565 C C . ALA A 1 78 ? 7.043 2.359 5.871 1.00 94.12 78 ALA A C 1
ATOM 567 O O . ALA A 1 78 ? 7.287 1.561 4.971 1.00 94.12 78 ALA A O 1
ATOM 568 N N . GLY A 1 79 ? 8.007 3.024 6.516 1.00 94.25 79 GLY A N 1
ATOM 569 C CA . GLY A 1 79 ? 9.431 2.856 6.227 1.00 94.25 79 GLY A CA 1
ATOM 570 C C . GLY A 1 79 ? 9.910 1.431 6.501 1.00 94.25 79 GLY A C 1
ATOM 571 O O . GLY A 1 79 ? 10.499 0.802 5.625 1.00 94.25 79 GLY A O 1
ATOM 572 N N . ILE A 1 80 ? 9.585 0.887 7.680 1.00 94.69 80 ILE A N 1
ATOM 573 C CA . ILE A 1 80 ? 9.903 -0.506 8.039 1.00 94.69 80 ILE A CA 1
ATOM 574 C C . ILE A 1 80 ? 9.282 -1.479 7.031 1.00 94.69 80 ILE A C 1
ATOM 576 O O . ILE A 1 80 ? 9.963 -2.368 6.527 1.00 94.69 80 ILE A O 1
ATOM 580 N N . LEU A 1 81 ? 8.000 -1.304 6.707 1.00 94.25 81 LEU A N 1
ATOM 581 C CA . LEU A 1 81 ? 7.277 -2.171 5.779 1.00 94.25 81 LEU A CA 1
ATOM 582 C C . LEU A 1 81 ? 7.849 -2.105 4.364 1.00 94.25 81 LEU A C 1
ATOM 584 O O . LEU A 1 81 ? 7.918 -3.138 3.712 1.00 94.25 81 LEU A O 1
ATOM 588 N N . LEU A 1 82 ? 8.305 -0.943 3.897 1.00 93.56 82 LEU A N 1
ATOM 589 C CA . LEU A 1 82 ? 8.955 -0.825 2.591 1.00 93.56 82 LEU A CA 1
ATOM 590 C C . LEU A 1 82 ? 10.321 -1.508 2.554 1.00 93.56 82 LEU A C 1
ATOM 592 O O . LEU A 1 82 ? 10.615 -2.217 1.594 1.00 93.56 82 LEU A O 1
ATOM 596 N N . VAL A 1 83 ? 11.127 -1.370 3.609 1.00 94.69 83 VAL A N 1
ATOM 597 C CA . VAL A 1 83 ? 12.390 -2.116 3.728 1.00 94.69 83 VAL A CA 1
ATOM 598 C C . VAL A 1 83 ? 12.118 -3.623 3.727 1.00 94.69 83 VAL A C 1
ATOM 600 O O . VAL A 1 83 ? 12.767 -4.368 2.993 1.00 94.69 83 VAL A O 1
ATOM 603 N N . LEU A 1 84 ? 11.116 -4.072 4.490 1.00 94.62 84 LEU A N 1
ATOM 604 C CA . LEU A 1 84 ? 10.692 -5.472 4.510 1.00 94.62 84 LEU A CA 1
ATOM 605 C C . LEU A 1 84 ? 10.151 -5.936 3.158 1.00 94.62 84 LEU A C 1
ATOM 607 O O . LEU A 1 84 ? 10.405 -7.072 2.781 1.00 94.62 84 LEU A O 1
ATOM 611 N N . LEU A 1 85 ? 9.439 -5.083 2.420 1.00 92.44 85 LEU A N 1
ATOM 612 C CA . LEU A 1 85 ? 8.911 -5.392 1.093 1.00 92.44 85 LEU A CA 1
ATOM 613 C C . LEU A 1 85 ? 10.049 -5.681 0.111 1.00 92.44 85 LEU A C 1
ATOM 615 O O . LEU A 1 85 ? 10.005 -6.684 -0.598 1.00 92.44 85 LEU A O 1
ATOM 619 N N . VAL A 1 86 ? 11.082 -4.832 0.109 1.00 90.12 86 VAL A N 1
ATOM 620 C CA . VAL A 1 86 ? 12.275 -5.015 -0.729 1.00 90.12 86 VAL A CA 1
ATOM 621 C C . VAL A 1 86 ? 13.022 -6.284 -0.326 1.00 90.12 86 VAL A C 1
ATOM 623 O O . VAL A 1 86 ? 13.302 -7.122 -1.179 1.00 90.12 86 VAL A O 1
ATOM 626 N N . ALA A 1 87 ? 13.291 -6.477 0.969 1.00 92.25 87 ALA A N 1
ATOM 627 C CA . ALA A 1 87 ? 13.964 -7.678 1.460 1.00 92.25 87 ALA A CA 1
ATOM 628 C C . ALA A 1 87 ? 13.181 -8.961 1.118 1.00 92.25 87 ALA A C 1
ATOM 630 O O . ALA A 1 87 ? 13.756 -9.936 0.642 1.00 92.25 87 ALA A O 1
ATOM 631 N N . ALA A 1 88 ? 11.859 -8.944 1.295 1.00 91.25 88 ALA A N 1
ATOM 632 C CA . ALA A 1 88 ? 10.962 -10.041 0.950 1.00 91.25 88 ALA A CA 1
ATOM 633 C C . ALA A 1 88 ? 11.013 -10.381 -0.544 1.00 91.25 88 ALA A C 1
ATOM 635 O O . ALA A 1 88 ? 11.133 -11.554 -0.896 1.00 91.25 88 ALA A O 1
ATOM 636 N N . ALA A 1 89 ? 10.960 -9.366 -1.411 1.00 87.44 89 ALA A N 1
ATOM 637 C CA . ALA A 1 89 ? 11.022 -9.547 -2.858 1.00 87.44 89 ALA A CA 1
ATOM 638 C C . ALA A 1 89 ? 12.345 -10.187 -3.312 1.00 87.44 89 ALA A C 1
ATOM 640 O O . ALA A 1 89 ? 12.341 -10.973 -4.256 1.00 87.44 89 ALA A O 1
ATOM 641 N N . LEU A 1 90 ? 13.454 -9.887 -2.624 1.00 90.44 90 LEU A N 1
ATOM 642 C CA . LEU A 1 90 ? 14.767 -10.482 -2.899 1.00 90.44 90 LEU A CA 1
ATOM 643 C C . LEU A 1 90 ? 14.871 -11.944 -2.448 1.00 90.44 90 LEU A C 1
ATOM 645 O O . LEU A 1 90 ? 15.570 -12.727 -3.084 1.00 90.44 90 LEU A O 1
ATOM 649 N N . VAL A 1 91 ? 14.204 -12.310 -1.351 1.00 94.12 91 VAL A N 1
ATOM 650 C CA . VAL A 1 91 ? 14.267 -13.669 -0.795 1.00 94.12 91 VAL A CA 1
ATOM 651 C C . VAL A 1 91 ? 13.375 -14.632 -1.575 1.00 94.12 91 VAL A C 1
ATOM 653 O O . VAL A 1 91 ? 13.804 -15.737 -1.901 1.00 94.12 91 VAL A O 1
ATOM 656 N N . TRP A 1 92 ? 12.122 -14.250 -1.841 1.00 90.38 92 TRP A N 1
ATOM 657 C CA . TRP A 1 92 ? 11.148 -15.144 -2.465 1.00 90.38 92 TRP A CA 1
ATOM 658 C C . TRP A 1 92 ? 9.978 -14.346 -3.078 1.00 90.38 92 TRP A C 1
ATOM 660 O O . TRP A 1 92 ? 9.301 -13.617 -2.346 1.00 90.38 92 TRP A O 1
ATOM 670 N N . PRO A 1 93 ? 9.672 -14.497 -4.385 1.00 81.00 93 PRO A N 1
ATOM 671 C CA . PRO A 1 93 ? 8.750 -13.606 -5.101 1.00 81.00 93 PRO A CA 1
ATOM 672 C C . PRO A 1 93 ? 7.354 -13.382 -4.484 1.00 81.00 93 PRO A C 1
ATOM 674 O O . PRO A 1 93 ? 6.85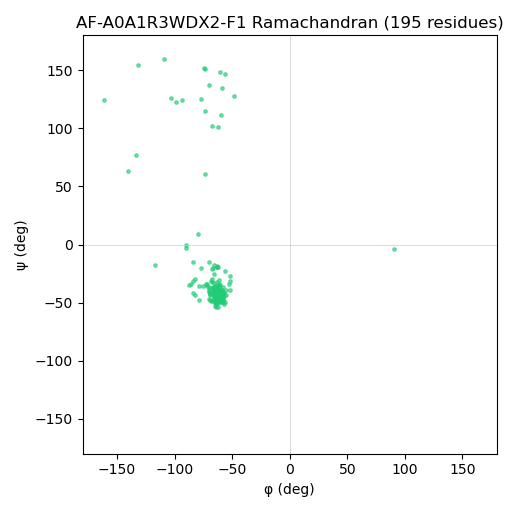0 -12.269 -4.605 1.00 81.00 93 PRO A O 1
ATOM 677 N N . PRO A 1 94 ? 6.702 -14.356 -3.813 1.00 83.19 94 PRO A N 1
ATOM 678 C CA . PRO A 1 94 ? 5.427 -14.109 -3.128 1.00 83.19 94 PRO A CA 1
ATOM 679 C C . PRO A 1 94 ? 5.531 -13.665 -1.654 1.00 83.19 94 PRO A C 1
ATOM 681 O O . PRO A 1 94 ? 4.497 -13.403 -1.046 1.00 83.19 94 PRO A O 1
ATOM 684 N N . LEU A 1 95 ? 6.715 -13.518 -1.044 1.00 88.25 95 LEU A N 1
ATOM 685 C CA . LEU A 1 95 ? 6.810 -12.925 0.306 1.00 88.25 95 LEU A CA 1
ATOM 686 C C . LEU A 1 95 ? 6.278 -11.476 0.406 1.00 88.25 95 LEU A C 1
ATOM 688 O O . LEU A 1 95 ? 5.662 -11.162 1.428 1.00 88.25 95 LEU A O 1
ATOM 692 N N . PRO A 1 96 ? 6.419 -10.598 -0.611 1.00 86.88 96 PRO A N 1
ATOM 693 C CA . PRO A 1 96 ? 5.805 -9.267 -0.623 1.00 86.88 96 PRO A CA 1
ATOM 694 C C . PRO A 1 96 ? 4.299 -9.257 -0.333 1.00 86.88 96 PRO A C 1
ATOM 696 O O . PRO A 1 96 ? 3.785 -8.288 0.222 1.00 86.88 96 PRO A O 1
ATOM 699 N N . ILE A 1 97 ? 3.592 -10.352 -0.634 1.00 85.62 97 ILE A N 1
ATOM 700 C CA . ILE A 1 97 ? 2.164 -10.515 -0.335 1.00 85.62 97 ILE A CA 1
ATOM 701 C C . ILE A 1 97 ? 1.919 -10.449 1.176 1.00 85.62 97 ILE A C 1
ATOM 703 O O . ILE A 1 97 ? 1.011 -9.757 1.635 1.00 85.62 97 ILE A O 1
ATOM 707 N N . LEU A 1 98 ? 2.754 -11.128 1.965 1.00 88.94 98 LEU A N 1
ATOM 708 C CA . LEU A 1 98 ? 2.649 -11.124 3.424 1.00 88.94 98 LEU A CA 1
ATOM 709 C C . LEU A 1 98 ? 2.958 -9.741 3.998 1.00 88.94 98 LEU A C 1
ATOM 711 O O . LEU A 1 98 ? 2.300 -9.312 4.945 1.00 88.94 98 LEU A O 1
ATOM 715 N N . VAL A 1 99 ? 3.907 -9.019 3.397 1.00 91.50 99 VAL A N 1
ATOM 716 C CA . VAL A 1 99 ? 4.233 -7.641 3.790 1.00 91.50 99 VAL A CA 1
ATOM 717 C C . VAL A 1 99 ? 3.069 -6.698 3.486 1.00 91.50 99 VAL A C 1
ATOM 719 O O . VAL A 1 99 ? 2.730 -5.872 4.328 1.00 91.50 99 VAL A O 1
ATOM 722 N N . ALA A 1 100 ? 2.397 -6.853 2.342 1.00 87.75 100 ALA A N 1
ATOM 723 C CA . ALA A 1 100 ? 1.207 -6.073 2.004 1.00 87.75 100 ALA A CA 1
ATOM 724 C C . ALA A 1 100 ? 0.041 -6.340 2.974 1.00 87.75 100 ALA A C 1
ATOM 726 O O . ALA A 1 100 ? -0.628 -5.402 3.414 1.00 87.75 100 ALA A O 1
ATOM 727 N N . VAL A 1 101 ? -0.172 -7.603 3.368 1.00 88.50 101 VAL A N 1
ATOM 728 C CA . VAL A 1 101 ? -1.146 -7.956 4.416 1.00 88.50 101 VAL A CA 1
ATOM 729 C C . VAL A 1 101 ? -0.760 -7.305 5.743 1.00 88.50 101 VAL A C 1
ATOM 731 O O . VAL A 1 101 ? -1.593 -6.644 6.361 1.00 88.50 101 VAL A O 1
ATOM 734 N N . ALA A 1 102 ? 0.498 -7.442 6.169 1.00 90.44 102 ALA A N 1
ATOM 735 C CA . ALA A 1 102 ? 0.987 -6.831 7.400 1.00 90.44 102 ALA A CA 1
ATOM 736 C C . ALA A 1 102 ? 0.814 -5.306 7.373 1.00 90.44 102 ALA A C 1
ATOM 738 O O . ALA A 1 102 ? 0.345 -4.731 8.351 1.00 90.44 102 ALA A O 1
ATOM 739 N N . ALA A 1 103 ? 1.090 -4.658 6.240 1.00 90.94 103 ALA A N 1
ATOM 740 C CA . ALA A 1 103 ? 0.874 -3.230 6.053 1.00 90.94 103 ALA A CA 1
ATOM 741 C C . ALA A 1 103 ? -0.594 -2.844 6.259 1.00 90.94 103 ALA A C 1
ATOM 743 O O . ALA A 1 103 ? -0.884 -1.920 7.017 1.00 90.94 103 ALA A O 1
ATOM 744 N N . CYS A 1 104 ? -1.526 -3.596 5.671 1.00 88.88 104 CYS A N 1
ATOM 745 C CA . CYS A 1 104 ? -2.956 -3.357 5.846 1.00 88.88 104 CYS A CA 1
ATOM 746 C C . CYS A 1 104 ? -3.417 -3.502 7.306 1.00 88.88 104 CYS A C 1
ATOM 748 O O . CYS A 1 104 ? -4.346 -2.817 7.717 1.00 88.88 104 CYS A O 1
ATOM 750 N N . VAL A 1 105 ? -2.776 -4.365 8.099 1.00 89.12 105 VAL A N 1
ATOM 751 C CA . VAL A 1 105 ? -3.110 -4.577 9.519 1.00 89.12 105 VAL A CA 1
ATOM 752 C C . VAL A 1 105 ? -2.475 -3.511 10.420 1.00 89.12 105 VAL A C 1
ATOM 754 O O . VAL A 1 105 ? -3.117 -3.002 11.339 1.00 89.12 105 VAL A O 1
ATOM 757 N N . VAL A 1 106 ? -1.207 -3.183 10.174 1.00 91.12 106 VAL A N 1
ATOM 758 C CA . VAL A 1 106 ? -0.361 -2.365 11.058 1.00 91.12 106 VAL A CA 1
ATOM 759 C C . VAL A 1 106 ? -0.582 -0.869 10.830 1.00 91.12 106 VAL A C 1
ATOM 761 O O . VAL A 1 106 ? -0.674 -0.109 11.795 1.00 91.12 106 VAL A O 1
ATOM 764 N N . LEU A 1 107 ? -0.712 -0.427 9.574 1.00 90.94 107 LEU A N 1
ATOM 765 C CA . LEU A 1 107 ? -0.814 0.997 9.234 1.00 90.94 107 LEU A CA 1
ATOM 766 C C . LEU A 1 107 ? -2.066 1.683 9.818 1.00 90.94 107 LEU A C 1
ATOM 768 O O . LEU A 1 107 ? -1.918 2.774 10.378 1.00 90.94 107 LEU A O 1
ATOM 772 N N . PRO A 1 108 ? -3.269 1.070 9.805 1.00 86.69 108 PRO A N 1
ATOM 773 C CA . PRO A 1 108 ? -4.438 1.651 10.467 1.00 86.69 108 PRO A CA 1
ATOM 774 C C . PRO A 1 108 ? -4.273 1.815 11.981 1.00 86.69 108 PRO A C 1
ATOM 776 O O . PRO A 1 108 ? -4.742 2.795 12.560 1.00 86.69 108 PRO A O 1
ATOM 779 N N . ALA A 1 109 ? -3.588 0.872 12.635 1.00 86.69 109 ALA A N 1
ATOM 780 C CA . ALA A 1 109 ? -3.298 0.962 14.061 1.00 86.69 109 ALA A CA 1
ATOM 781 C C . ALA A 1 109 ? -2.280 2.074 14.349 1.00 86.69 109 ALA A C 1
ATOM 783 O O . ALA A 1 109 ? -2.502 2.880 15.255 1.00 86.69 109 ALA A O 1
ATOM 784 N N . ALA A 1 110 ? -1.222 2.181 13.541 1.00 88.25 110 ALA A N 1
ATOM 785 C CA . ALA A 1 110 ? -0.226 3.247 13.650 1.00 88.25 110 ALA A CA 1
ATOM 786 C C . ALA A 1 110 ? -0.856 4.644 13.507 1.00 88.25 110 ALA A C 1
ATOM 788 O O . ALA A 1 110 ? -0.523 5.550 14.270 1.00 88.25 110 ALA A O 1
ATOM 789 N N . ALA A 1 111 ? -1.819 4.803 12.593 1.00 86.94 111 ALA A N 1
ATOM 790 C CA . ALA A 1 111 ? -2.514 6.070 12.356 1.00 86.94 111 ALA A CA 1
ATOM 791 C C . ALA A 1 111 ? -3.324 6.577 13.559 1.00 86.94 111 ALA A C 1
ATOM 793 O O . ALA A 1 111 ? -3.617 7.767 13.639 1.00 86.94 111 ALA A O 1
ATOM 794 N N . SER A 1 112 ? -3.658 5.706 14.517 1.00 82.06 112 SER A N 1
ATOM 795 C CA . SER A 1 112 ? -4.416 6.067 15.723 1.00 82.06 112 SER A CA 1
ATOM 796 C C . SER A 1 112 ? -3.591 6.739 16.835 1.00 82.06 112 SER A C 1
ATOM 798 O O . SER A 1 112 ? -4.094 6.918 17.942 1.00 82.06 112 SER A O 1
ATOM 800 N N . GLY A 1 113 ? -2.328 7.110 16.588 1.00 68.31 113 GLY A N 1
ATOM 801 C CA . GLY A 1 113 ? -1.506 7.828 17.577 1.00 68.31 113 GLY A CA 1
ATOM 802 C C . GLY A 1 113 ? -0.679 6.949 18.508 1.00 68.31 113 GLY A C 1
ATOM 803 O O . GLY A 1 113 ? 0.097 7.474 19.302 1.00 68.31 113 GLY A O 1
ATOM 804 N N . ARG A 1 114 ? -0.808 5.622 18.426 1.00 66.62 114 ARG A N 1
ATOM 805 C CA . ARG A 1 114 ? -0.094 4.685 19.304 1.00 66.62 114 ARG A CA 1
ATOM 806 C C . ARG A 1 114 ? 1.080 4.058 18.555 1.00 66.62 114 ARG A C 1
ATOM 808 O O . ARG A 1 114 ? 0.887 3.465 17.499 1.00 66.62 114 ARG A O 1
ATOM 815 N N . TYR A 1 115 ? 2.285 4.147 19.124 1.00 65.44 115 TYR A N 1
ATOM 816 C CA . TYR A 1 115 ? 3.481 3.483 18.582 1.00 65.44 115 TYR A CA 1
ATOM 817 C C . TYR A 1 115 ? 3.356 1.944 18.572 1.00 65.44 115 TYR A C 1
ATOM 819 O O . TYR A 1 115 ? 4.021 1.278 17.778 1.00 65.44 115 TYR A O 1
ATOM 827 N N . ASP A 1 116 ? 2.435 1.388 19.370 1.00 76.50 116 ASP A N 1
ATOM 828 C CA . ASP A 1 116 ? 2.070 -0.035 19.407 1.00 76.50 116 ASP A CA 1
ATOM 829 C C . ASP A 1 116 ? 1.229 -0.471 18.186 1.00 76.50 116 ASP A C 1
ATOM 831 O O . ASP A 1 116 ? 0.091 -0.937 18.322 1.00 76.50 116 ASP A O 1
ATOM 835 N N . ALA A 1 117 ? 1.764 -0.350 16.972 1.00 75.81 117 ALA A N 1
ATOM 836 C CA . ALA A 1 117 ? 1.029 -0.716 15.757 1.00 75.81 117 ALA A CA 1
ATOM 837 C C . ALA A 1 117 ? 0.726 -2.227 15.650 1.00 75.81 117 ALA A C 1
ATOM 839 O O . ALA A 1 117 ? -0.211 -2.635 14.964 1.00 75.81 117 ALA A O 1
ATOM 840 N N . TRP A 1 118 ? 1.429 -3.062 16.427 1.00 80.62 118 TRP A N 1
ATOM 841 C CA . TRP A 1 118 ? 1.117 -4.484 16.623 1.00 80.62 118 TRP A CA 1
ATOM 842 C C . TRP A 1 118 ? -0.302 -4.739 17.129 1.00 80.62 118 TRP A C 1
ATOM 844 O O . TRP A 1 118 ? -0.856 -5.816 16.905 1.00 80.62 118 TRP A O 1
ATOM 854 N N . ARG A 1 119 ? -0.934 -3.753 17.774 1.00 79.88 119 ARG A N 1
ATOM 855 C CA . ARG A 1 119 ? -2.322 -3.893 18.217 1.00 79.88 119 ARG A CA 1
ATOM 856 C C . ARG A 1 119 ? -3.293 -4.087 17.057 1.00 79.88 119 ARG A C 1
ATOM 858 O O . ARG A 1 119 ? -4.347 -4.655 17.305 1.00 79.88 119 ARG A O 1
ATOM 865 N N . GLY A 1 120 ? -2.935 -3.742 15.815 1.00 78.12 120 GLY A N 1
ATOM 866 C CA . GLY A 1 120 ? -3.738 -4.070 14.631 1.00 78.12 120 GLY A CA 1
ATOM 867 C C . GLY A 1 120 ? -4.105 -5.559 14.543 1.00 78.12 120 GLY A C 1
ATOM 868 O O . GLY A 1 120 ? -5.212 -5.909 14.140 1.00 78.12 120 GLY A O 1
ATOM 869 N N . PHE A 1 121 ? -3.248 -6.453 15.049 1.00 82.88 121 PHE A N 1
ATOM 870 C CA . PHE A 1 121 ? -3.537 -7.890 15.102 1.00 82.88 121 PHE A CA 1
ATOM 871 C C . PHE A 1 121 ? -4.635 -8.273 16.109 1.00 82.88 121 PHE A C 1
ATOM 873 O O . PHE A 1 121 ? -5.212 -9.357 16.015 1.00 82.88 121 PHE A O 1
ATOM 880 N N . ALA A 1 122 ? -5.010 -7.388 17.037 1.00 81.75 122 ALA A N 1
ATOM 881 C CA . ALA A 1 122 ? -6.140 -7.617 17.937 1.00 81.75 122 ALA A CA 1
ATOM 882 C C . ALA A 1 122 ? -7.483 -7.736 17.185 1.00 81.75 122 ALA A C 1
ATOM 884 O O . ALA A 1 122 ? -8.434 -8.320 17.715 1.00 81.75 122 ALA A O 1
ATOM 885 N N . VAL A 1 123 ? -7.564 -7.266 15.931 1.00 82.75 123 VAL A N 1
ATOM 886 C CA . VAL A 1 123 ? -8.738 -7.458 15.057 1.00 82.75 123 VAL A CA 1
ATOM 887 C C . VAL A 1 123 ? -9.051 -8.945 14.860 1.00 82.75 123 VAL A C 1
ATOM 889 O O . VAL A 1 123 ? -10.222 -9.327 14.877 1.00 82.75 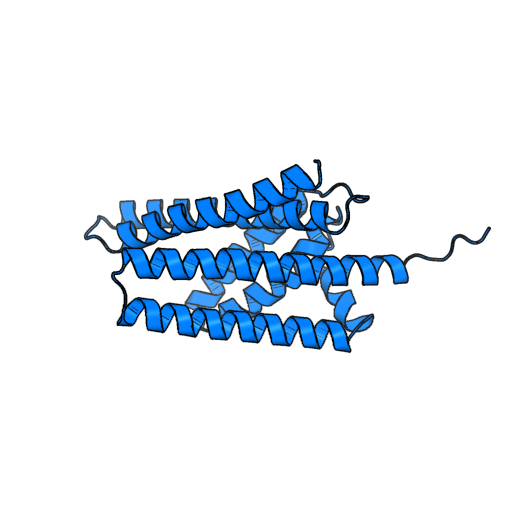123 VAL A O 1
ATOM 892 N N . PHE A 1 124 ? -8.026 -9.801 14.773 1.00 84.50 124 PHE A N 1
ATOM 893 C CA . PHE A 1 124 ? -8.202 -11.252 14.644 1.00 84.50 124 PHE A CA 1
ATOM 894 C C . PHE A 1 124 ? -8.800 -11.890 15.900 1.00 84.50 124 PHE A C 1
ATOM 896 O O . PHE A 1 124 ? -9.553 -12.853 15.795 1.00 84.50 124 PHE A O 1
ATOM 903 N N . ARG A 1 125 ? -8.506 -11.342 17.086 1.00 82.88 125 ARG A N 1
ATOM 904 C CA . ARG A 1 125 ? -9.047 -11.852 18.358 1.00 82.88 125 ARG A CA 1
ATOM 905 C C . ARG A 1 125 ? -10.483 -11.393 18.599 1.00 82.88 125 ARG A C 1
ATOM 907 O O . ARG A 1 125 ? -11.272 -12.138 19.160 1.00 82.88 125 ARG A O 1
ATOM 914 N N . THR A 1 126 ? -10.811 -10.173 18.183 1.00 81.94 126 THR A N 1
ATOM 915 C CA . THR A 1 126 ? -12.123 -9.552 18.436 1.00 81.94 126 THR A CA 1
ATOM 916 C C . THR A 1 126 ? -13.160 -9.890 17.367 1.00 81.94 126 THR A C 1
ATOM 918 O O . THR A 1 126 ? -14.338 -10.031 17.677 1.00 81.94 126 THR A O 1
ATOM 921 N N . THR A 1 127 ? -12.746 -10.030 16.102 1.00 84.88 127 THR A N 1
ATOM 922 C CA . THR A 1 127 ? -13.655 -10.274 14.968 1.00 84.88 127 THR A CA 1
ATOM 923 C C . THR A 1 127 ? -13.069 -11.273 13.955 1.00 84.88 127 THR A C 1
ATOM 925 O O . THR A 1 127 ? -12.865 -10.924 12.787 1.00 84.88 127 THR A O 1
ATOM 928 N N . PRO A 1 128 ? -12.821 -12.537 14.354 1.00 84.12 128 PRO A N 1
ATOM 929 C CA . PRO A 1 128 ? -12.059 -13.502 13.553 1.00 84.12 128 PRO A CA 1
ATOM 930 C C . PRO A 1 128 ? -12.644 -13.729 12.153 1.00 84.12 128 PRO A C 1
ATOM 932 O O . PRO A 1 128 ? -11.903 -13.722 11.175 1.00 84.12 128 PRO A O 1
ATOM 935 N N . GLY A 1 129 ? -13.971 -13.841 12.021 1.00 86.06 129 GLY A N 1
ATOM 936 C CA . GLY A 1 129 ? -14.614 -14.067 10.719 1.00 86.06 129 GLY A CA 1
ATOM 937 C C . GLY A 1 129 ? -14.444 -12.901 9.737 1.00 86.06 129 GLY A C 1
ATOM 938 O O . GLY A 1 129 ? -14.192 -13.110 8.553 1.00 86.06 129 GLY A O 1
ATOM 939 N N . ARG A 1 130 ? -14.517 -11.654 10.223 1.00 85.88 130 ARG A N 1
ATOM 940 C CA . ARG A 1 130 ? -14.316 -10.467 9.374 1.00 85.88 130 ARG A CA 1
ATOM 941 C C . ARG A 1 130 ? -12.843 -10.251 9.042 1.00 85.88 130 ARG A C 1
ATOM 943 O O . ARG A 1 130 ? -12.543 -9.851 7.922 1.00 85.88 130 ARG A O 1
ATOM 950 N N . ALA A 1 131 ? -11.946 -10.550 9.980 1.00 85.06 131 ALA A N 1
ATOM 951 C CA . ALA A 1 131 ? -10.507 -10.519 9.748 1.00 85.06 131 ALA A CA 1
ATOM 952 C C . ALA A 1 131 ? -10.087 -11.561 8.699 1.00 85.06 131 ALA A C 1
ATOM 954 O O . ALA A 1 131 ? -9.332 -11.240 7.785 1.00 85.06 131 ALA A O 1
ATOM 955 N N . ALA A 1 132 ? -10.639 -12.778 8.769 1.00 87.06 132 ALA A N 1
ATOM 956 C CA . ALA A 1 132 ? -10.417 -13.821 7.771 1.00 87.06 132 ALA A CA 1
ATOM 957 C C . ALA A 1 132 ? -10.928 -13.401 6.384 1.00 87.06 132 ALA A C 1
ATOM 959 O O . ALA A 1 132 ? -10.205 -13.544 5.402 1.00 87.06 132 ALA A O 1
ATOM 960 N N . ALA A 1 133 ? -12.128 -12.813 6.299 1.00 87.25 133 ALA A N 1
ATOM 961 C CA . ALA A 1 133 ? -12.665 -12.295 5.040 1.00 87.25 133 ALA A CA 1
ATOM 962 C C . ALA A 1 133 ? -11.806 -11.160 4.454 1.00 87.25 133 ALA A C 1
ATOM 964 O O . ALA A 1 133 ? -11.559 -11.136 3.247 1.00 87.25 133 ALA A O 1
ATOM 965 N N . ALA A 1 134 ? -11.315 -10.244 5.294 1.00 86.62 134 ALA A N 1
ATOM 966 C CA . ALA A 1 134 ? -10.419 -9.174 4.866 1.00 86.62 134 ALA A CA 1
ATOM 967 C C . ALA A 1 134 ? -9.074 -9.724 4.380 1.00 86.62 134 ALA A C 1
ATOM 969 O O . ALA A 1 134 ? -8.593 -9.314 3.329 1.00 86.62 134 ALA A O 1
ATOM 970 N N . MET A 1 135 ? -8.508 -10.710 5.079 1.00 87.31 135 MET A N 1
ATOM 971 C CA . MET A 1 135 ? -7.263 -11.365 4.681 1.00 87.31 135 MET A CA 1
ATOM 972 C C . MET A 1 135 ? -7.417 -12.144 3.371 1.00 87.31 135 MET A C 1
ATOM 974 O O . MET A 1 135 ? -6.592 -11.993 2.472 1.00 87.31 135 MET A O 1
ATOM 978 N N . ALA A 1 136 ? -8.505 -12.904 3.219 1.00 88.81 136 ALA A N 1
ATOM 979 C CA . ALA A 1 136 ? -8.847 -13.571 1.966 1.00 88.81 136 ALA A CA 1
ATOM 980 C C . ALA A 1 136 ? -8.992 -12.562 0.821 1.00 88.81 136 ALA A C 1
ATOM 982 O O . ALA A 1 136 ? -8.492 -12.789 -0.274 1.00 88.81 136 ALA A O 1
ATOM 983 N N . SER A 1 137 ? -9.604 -11.410 1.083 1.00 87.69 137 SER A N 1
ATOM 984 C CA . SER A 1 137 ? -9.770 -10.367 0.071 1.00 87.69 137 SER A CA 1
ATOM 985 C C . SER A 1 137 ? -8.465 -9.659 -0.278 1.00 87.69 137 SER A C 1
ATOM 987 O O . SER A 1 137 ? -8.251 -9.346 -1.444 1.00 87.69 137 SER A O 1
ATOM 989 N N . THR A 1 138 ? -7.565 -9.448 0.688 1.00 86.88 138 THR A N 1
ATOM 990 C CA . THR A 1 138 ? -6.205 -8.971 0.409 1.00 86.88 138 THR A CA 1
ATOM 991 C C . THR A 1 138 ? -5.468 -9.966 -0.484 1.00 86.88 138 THR A C 1
ATOM 993 O O . THR A 1 138 ? -4.879 -9.559 -1.480 1.00 86.88 138 THR A O 1
ATOM 996 N N . LEU A 1 139 ? -5.554 -11.268 -0.192 1.00 88.38 139 LEU A N 1
ATOM 997 C CA . LEU A 1 139 ? -4.958 -12.311 -1.032 1.00 88.38 139 LEU A CA 1
ATOM 998 C C . LEU A 1 139 ? -5.545 -12.301 -2.448 1.00 88.38 139 LEU A C 1
ATOM 1000 O O . LEU A 1 139 ? -4.792 -12.289 -3.416 1.00 88.38 139 LEU A O 1
ATOM 1004 N N . VAL A 1 140 ? -6.872 -12.244 -2.578 1.00 90.81 140 VAL A N 1
ATOM 1005 C CA . VAL A 1 140 ? -7.554 -12.176 -3.878 1.00 90.81 140 VAL A CA 1
ATOM 1006 C C . VAL A 1 140 ? -7.132 -10.931 -4.657 1.00 90.81 140 VAL A C 1
ATOM 1008 O O . VAL A 1 140 ? -6.776 -11.047 -5.824 1.00 90.81 140 VAL A O 1
ATOM 1011 N N . ALA A 1 141 ? -7.104 -9.754 -4.027 1.00 89.00 141 ALA A N 1
ATOM 1012 C CA . ALA A 1 141 ? -6.677 -8.515 -4.674 1.00 89.00 141 ALA A CA 1
ATOM 1013 C C . ALA A 1 141 ? -5.229 -8.599 -5.177 1.00 89.00 141 ALA A C 1
ATOM 1015 O O . ALA A 1 141 ? -4.929 -8.137 -6.275 1.00 89.00 141 ALA A O 1
ATOM 1016 N N . VAL A 1 142 ? -4.343 -9.232 -4.408 1.00 84.44 142 VAL A N 1
ATOM 1017 C CA . VAL A 1 142 ? -2.947 -9.435 -4.802 1.00 84.44 142 VAL A CA 1
ATOM 1018 C C . VAL A 1 142 ? -2.822 -10.435 -5.953 1.00 84.44 142 VAL A C 1
ATOM 1020 O O . VAL A 1 142 ? -2.093 -10.166 -6.903 1.00 84.44 142 VAL A O 1
ATOM 1023 N N . VAL A 1 143 ? -3.560 -11.549 -5.919 1.00 88.56 143 VAL A N 1
ATOM 1024 C CA . VAL A 1 143 ? -3.597 -12.522 -7.025 1.00 88.56 143 VAL A CA 1
ATOM 1025 C C . VAL A 1 143 ? -4.127 -11.866 -8.300 1.00 88.56 143 VAL A C 1
ATOM 1027 O O . VAL A 1 143 ? -3.520 -12.012 -9.357 1.00 88.56 143 VAL A O 1
ATOM 1030 N N . ILE A 1 144 ? -5.206 -11.085 -8.204 1.00 90.75 144 ILE A N 1
ATOM 1031 C CA . ILE A 1 144 ? -5.733 -10.299 -9.327 1.00 90.75 144 ILE A CA 1
ATOM 1032 C C . ILE A 1 144 ? -4.674 -9.311 -9.824 1.00 90.75 144 ILE A C 1
ATOM 1034 O O . ILE A 1 144 ? -4.461 -9.214 -11.027 1.00 90.75 144 ILE A O 1
ATOM 1038 N N . GLY A 1 145 ? -3.966 -8.626 -8.925 1.00 87.62 145 GLY A N 1
ATOM 1039 C CA . GLY A 1 145 ? -2.874 -7.721 -9.282 1.00 87.62 145 GLY A CA 1
ATOM 1040 C C . GLY A 1 145 ? -1.744 -8.415 -10.038 1.00 87.62 145 GLY A C 1
ATOM 1041 O O . GLY A 1 145 ? -1.262 -7.879 -11.030 1.00 87.62 145 GLY A O 1
ATOM 1042 N N . ALA A 1 146 ? -1.368 -9.629 -9.630 1.00 84.88 146 ALA A N 1
ATOM 1043 C CA . ALA A 1 146 ? -0.380 -10.438 -10.339 1.00 84.88 146 ALA A CA 1
ATOM 1044 C C . ALA A 1 146 ? -0.875 -10.847 -11.736 1.00 84.88 146 ALA A C 1
ATOM 1046 O O . ALA A 1 146 ? -0.127 -10.753 -12.707 1.00 84.88 146 ALA A O 1
ATOM 1047 N N . VAL A 1 147 ? -2.146 -11.239 -11.863 1.00 88.62 147 VAL A N 1
ATOM 1048 C CA . VAL A 1 147 ? -2.764 -11.546 -13.163 1.00 88.62 147 VAL A CA 1
ATOM 1049 C C . VAL A 1 147 ? -2.794 -10.306 -14.058 1.00 88.62 147 VAL A C 1
ATOM 1051 O O . VAL A 1 147 ? -2.411 -10.395 -15.219 1.00 88.62 147 VAL A O 1
ATOM 1054 N N . ILE A 1 148 ? -3.176 -9.141 -13.528 1.00 87.69 148 ILE A N 1
ATOM 1055 C CA . ILE A 1 148 ? -3.136 -7.865 -14.255 1.00 87.69 148 ILE A CA 1
ATOM 1056 C C . ILE A 1 148 ? -1.705 -7.557 -14.691 1.00 87.69 148 ILE A C 1
ATOM 1058 O O . ILE A 1 148 ? -1.499 -7.245 -15.857 1.00 87.69 148 ILE A O 1
ATOM 1062 N N . ALA A 1 149 ? -0.710 -7.691 -13.814 1.00 84.94 149 ALA A N 1
ATOM 1063 C CA . ALA A 1 149 ? 0.694 -7.471 -14.163 1.00 84.94 149 ALA A CA 1
ATOM 1064 C C . ALA A 1 149 ? 1.147 -8.374 -15.325 1.00 84.94 149 ALA A C 1
ATOM 1066 O O . ALA A 1 149 ? 1.771 -7.900 -16.271 1.00 84.94 149 ALA A O 1
ATOM 1067 N N . LEU A 1 150 ? 0.775 -9.658 -15.301 1.00 86.06 150 LEU A N 1
ATOM 1068 C CA . LEU A 1 150 ? 1.090 -10.591 -16.384 1.00 86.06 150 LEU A CA 1
ATOM 1069 C C . LEU A 1 150 ? 0.380 -10.201 -17.684 1.00 86.06 150 LEU A C 1
ATOM 1071 O O . LEU A 1 150 ? 1.030 -10.037 -18.711 1.00 86.06 150 LEU A O 1
ATOM 1075 N N . LEU A 1 151 ? -0.941 -10.009 -17.650 1.00 88.25 151 LEU A N 1
ATOM 1076 C CA . LEU A 1 151 ? -1.723 -9.658 -18.838 1.00 88.25 151 LEU A CA 1
ATOM 1077 C C . LEU A 1 151 ? -1.251 -8.338 -19.452 1.00 88.25 151 LEU A C 1
ATOM 1079 O O . LEU A 1 151 ? -1.068 -8.235 -20.660 1.00 88.25 151 LEU A O 1
ATOM 1083 N N . THR A 1 152 ? -1.015 -7.329 -18.622 1.00 86.25 152 THR A N 1
ATOM 1084 C CA . THR A 1 152 ? -0.512 -6.034 -19.079 1.00 86.25 152 THR A CA 1
ATOM 1085 C C . THR A 1 152 ? 0.888 -6.149 -19.683 1.00 86.25 152 THR A C 1
ATOM 1087 O O . THR A 1 152 ? 1.132 -5.538 -20.718 1.00 86.25 152 THR A O 1
ATOM 1090 N N . GLY A 1 153 ? 1.772 -6.976 -19.115 1.00 82.12 153 GLY A N 1
ATOM 1091 C CA . GLY A 1 153 ? 3.102 -7.239 -19.669 1.00 82.12 153 GLY A CA 1
ATOM 1092 C C . GLY A 1 153 ? 3.098 -8.029 -20.984 1.00 82.12 153 GLY A C 1
ATOM 1093 O O . G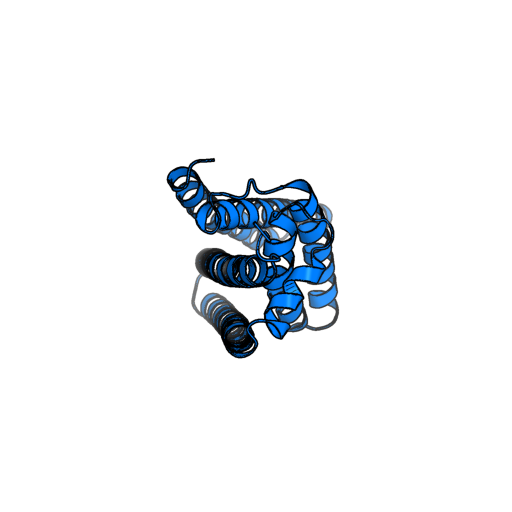LY A 1 153 ? 3.972 -7.811 -21.818 1.00 82.12 153 GLY A O 1
ATOM 1094 N N . PHE A 1 154 ? 2.120 -8.919 -21.197 1.00 83.88 154 PHE A N 1
ATOM 1095 C CA . PHE A 1 154 ? 2.005 -9.709 -22.431 1.00 83.88 154 PHE A CA 1
ATOM 1096 C C . PHE A 1 154 ? 1.254 -8.995 -23.561 1.00 83.88 154 PHE A C 1
ATOM 1098 O O . PHE A 1 154 ? 1.568 -9.223 -24.728 1.00 83.88 154 PHE A O 1
ATOM 1105 N N . PHE A 1 155 ? 0.249 -8.175 -23.238 1.00 84.75 155 PHE A N 1
ATOM 1106 C CA . PHE A 1 155 ? -0.717 -7.677 -24.226 1.00 84.75 155 PHE A CA 1
ATOM 1107 C C . PHE A 1 155 ? -0.717 -6.158 -24.420 1.00 84.75 155 PHE A C 1
ATOM 1109 O O . PHE A 1 155 ? -1.254 -5.688 -25.422 1.00 84.75 155 PHE A O 1
ATOM 1116 N N . LEU A 1 156 ? -0.156 -5.376 -23.494 1.00 86.88 156 LEU A N 1
ATOM 1117 C CA . LEU A 1 156 ? -0.118 -3.916 -23.602 1.00 86.88 156 LEU A CA 1
ATOM 1118 C C . LEU A 1 156 ? 1.298 -3.415 -23.872 1.00 86.88 156 LEU A C 1
ATOM 1120 O O . LEU A 1 156 ? 2.293 -4.078 -23.591 1.00 86.88 156 LEU A O 1
ATOM 1124 N N . THR A 1 157 ? 1.391 -2.192 -24.397 1.00 87.31 157 THR A N 1
ATOM 1125 C CA . THR A 1 157 ? 2.680 -1.497 -24.448 1.00 87.31 157 THR A CA 1
ATOM 1126 C C . THR A 1 157 ? 3.206 -1.305 -23.020 1.00 87.31 157 THR A C 1
ATOM 1128 O O . THR A 1 157 ? 2.396 -1.111 -22.106 1.00 87.31 157 THR A O 1
ATOM 1131 N N . PRO A 1 158 ? 4.536 -1.299 -22.797 1.00 83.75 158 PRO A N 1
ATOM 1132 C CA . PRO A 1 158 ? 5.105 -1.190 -21.451 1.00 83.75 158 PRO A CA 1
ATOM 1133 C C . PRO A 1 158 ? 4.547 -0.007 -20.650 1.00 83.75 158 PRO A C 1
ATOM 1135 O O . PRO A 1 158 ? 4.236 -0.142 -19.470 1.00 83.75 158 PRO A O 1
ATOM 1138 N N . LEU A 1 159 ? 4.340 1.133 -21.320 1.00 88.56 159 LEU A N 1
ATOM 1139 C CA . LEU A 1 159 ? 3.750 2.327 -20.722 1.00 88.56 159 LEU A CA 1
ATOM 1140 C C . LEU A 1 159 ? 2.299 2.092 -20.278 1.00 88.56 159 LEU A C 1
ATOM 1142 O O . LEU A 1 159 ? 1.964 2.344 -19.124 1.00 88.56 159 LEU A O 1
ATOM 1146 N N . MET A 1 160 ? 1.433 1.608 -21.175 1.00 89.25 160 MET A N 1
ATOM 1147 C CA . MET A 1 160 ? 0.019 1.388 -20.849 1.00 89.25 160 MET A CA 1
ATOM 1148 C C . MET A 1 160 ? -0.147 0.305 -19.786 1.00 89.25 160 MET A C 1
ATOM 1150 O O . MET A 1 160 ? -0.982 0.443 -18.894 1.00 89.25 160 MET A O 1
ATOM 1154 N N . GLY A 1 161 ? 0.667 -0.748 -19.855 1.00 88.12 161 GLY A N 1
ATOM 1155 C CA . GLY A 1 161 ? 0.638 -1.821 -18.878 1.00 88.12 161 GLY A CA 1
ATOM 1156 C C . GLY A 1 161 ? 1.023 -1.361 -17.477 1.00 88.12 161 GLY A C 1
ATOM 1157 O O . GLY A 1 161 ? 0.300 -1.647 -16.522 1.00 88.12 161 GLY A O 1
ATOM 1158 N N . ALA A 1 162 ? 2.089 -0.564 -17.365 1.00 87.62 162 ALA A N 1
ATOM 1159 C CA . ALA A 1 162 ? 2.494 0.036 -16.101 1.00 87.62 162 ALA A CA 1
ATOM 1160 C C . ALA A 1 162 ? 1.405 0.961 -15.527 1.00 87.62 162 ALA A C 1
ATOM 1162 O O . ALA A 1 162 ? 1.063 0.820 -14.353 1.00 87.62 162 ALA A O 1
ATOM 1163 N N . VAL A 1 163 ? 0.781 1.823 -16.344 1.00 91.75 163 VAL A N 1
ATOM 1164 C CA . VAL A 1 163 ? -0.321 2.694 -15.882 1.00 91.75 163 VAL A CA 1
ATOM 1165 C C . VAL A 1 163 ? -1.474 1.872 -15.312 1.00 91.75 163 VAL A C 1
ATOM 1167 O O . VAL A 1 163 ? -1.944 2.151 -14.209 1.00 91.75 163 VAL A O 1
ATOM 1170 N N . VAL A 1 164 ? -1.927 0.847 -16.040 1.00 91.56 164 VAL A N 1
ATOM 1171 C CA . VAL A 1 164 ? -3.043 -0.008 -15.608 1.00 91.56 164 VAL A CA 1
ATOM 1172 C C . VAL A 1 164 ? -2.705 -0.731 -14.305 1.00 91.56 164 VAL A C 1
ATOM 1174 O O . VAL A 1 164 ? -3.519 -0.732 -13.379 1.00 91.56 164 VAL A O 1
ATOM 1177 N N . PHE A 1 165 ? -1.506 -1.309 -14.210 1.00 91.75 165 PHE A N 1
ATOM 1178 C CA . PHE A 1 165 ? -1.056 -2.003 -13.008 1.00 91.75 165 PHE A CA 1
ATOM 1179 C C . PHE A 1 165 ? -1.009 -1.071 -11.794 1.00 91.75 165 PHE A C 1
ATOM 1181 O O . PHE A 1 165 ? -1.572 -1.402 -10.750 1.00 91.75 165 PHE A O 1
ATOM 1188 N N . TRP A 1 166 ? -0.392 0.106 -11.920 1.00 93.19 166 TRP A N 1
ATOM 1189 C CA . TRP A 1 166 ? 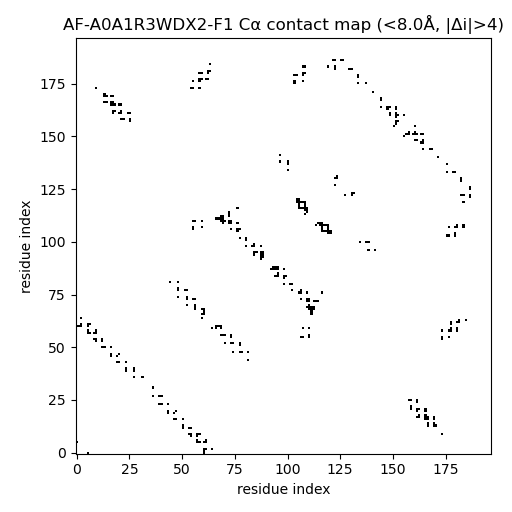-0.241 1.018 -10.789 1.00 93.19 166 TRP A CA 1
ATOM 1190 C C . TRP A 1 166 ? -1.555 1.683 -10.372 1.00 93.19 166 TRP A C 1
ATOM 1192 O O . TRP A 1 166 ? -1.787 1.860 -9.176 1.00 93.19 166 TRP A O 1
ATOM 1202 N N . LEU A 1 167 ? -2.458 1.973 -11.317 1.00 94.44 167 LEU A N 1
ATOM 1203 C CA . LEU A 1 167 ? -3.817 2.416 -10.989 1.00 94.44 167 LEU A CA 1
ATOM 1204 C C . LEU A 1 167 ? -4.575 1.345 -10.204 1.00 94.44 167 LEU A C 1
ATOM 1206 O O . LEU A 1 167 ? -5.203 1.656 -9.190 1.00 94.44 167 LEU A O 1
ATOM 1210 N N . PHE A 1 168 ? -4.496 0.083 -10.641 1.00 94.25 168 PHE A N 1
ATOM 1211 C CA . PHE A 1 168 ? -5.094 -1.028 -9.909 1.00 94.25 168 PHE A CA 1
ATOM 1212 C C . PHE A 1 168 ? -4.481 -1.164 -8.513 1.00 94.25 168 PHE A C 1
ATOM 1214 O O . PHE A 1 168 ? -5.220 -1.239 -7.534 1.00 94.25 168 PHE A O 1
ATOM 1221 N N . ALA A 1 169 ? -3.150 -1.154 -8.404 1.00 89.62 169 ALA A N 1
ATOM 1222 C CA . ALA A 1 169 ? -2.448 -1.293 -7.133 1.00 89.62 169 ALA A CA 1
ATOM 1223 C C . ALA A 1 169 ? -2.835 -0.180 -6.146 1.00 89.62 169 ALA A C 1
ATOM 1225 O O . ALA A 1 169 ? -3.172 -0.471 -4.997 1.00 89.62 169 ALA A O 1
ATOM 1226 N N . GLY A 1 170 ? -2.870 1.076 -6.603 1.00 92.69 170 GLY A N 1
ATOM 1227 C CA . GLY A 1 170 ? -3.293 2.214 -5.790 1.00 92.69 170 GLY A CA 1
ATOM 1228 C C . GLY A 1 170 ? -4.757 2.110 -5.352 1.00 92.69 170 GLY A C 1
ATOM 1229 O O . GLY A 1 170 ? -5.060 2.262 -4.168 1.00 92.69 170 GLY A O 1
ATOM 1230 N N . ALA A 1 171 ? -5.670 1.789 -6.274 1.00 94.94 171 ALA A N 1
ATOM 1231 C CA . ALA A 1 171 ? -7.095 1.658 -5.969 1.00 94.94 171 ALA A CA 1
ATOM 1232 C C . ALA A 1 171 ? -7.393 0.480 -5.024 1.00 94.94 171 ALA A C 1
ATOM 1234 O O . ALA A 1 171 ? -8.114 0.642 -4.036 1.00 94.94 171 ALA A O 1
ATOM 1235 N N . ALA A 1 172 ? -6.814 -0.693 -5.293 1.00 93.81 172 ALA A N 1
ATOM 1236 C CA . ALA A 1 172 ? -6.961 -1.880 -4.458 1.00 93.81 172 ALA A CA 1
ATOM 1237 C C . ALA A 1 172 ? -6.338 -1.662 -3.074 1.00 93.81 172 ALA A C 1
ATOM 1239 O O . ALA A 1 172 ? -6.981 -1.946 -2.064 1.00 93.81 172 ALA A O 1
ATOM 1240 N N . GLY A 1 173 ? -5.132 -1.090 -3.012 1.00 91.88 173 GLY A N 1
ATOM 1241 C CA . GLY A 1 173 ? -4.465 -0.737 -1.760 1.00 91.88 173 GLY A CA 1
ATOM 1242 C C . GLY A 1 173 ? -5.298 0.230 -0.918 1.00 91.88 173 GLY A C 1
ATOM 1243 O O . GLY A 1 173 ? -5.532 -0.022 0.263 1.00 91.88 173 GLY A O 1
ATOM 1244 N N . ALA A 1 174 ? -5.836 1.287 -1.528 1.00 94.00 174 ALA A N 1
ATOM 1245 C CA . ALA A 1 174 ? -6.716 2.237 -0.853 1.00 94.00 174 ALA A CA 1
ATOM 1246 C C . ALA A 1 174 ? -8.015 1.589 -0.345 1.00 94.00 174 ALA A C 1
ATOM 1248 O O . ALA A 1 174 ? -8.422 1.832 0.792 1.00 94.00 174 ALA A O 1
ATOM 1249 N N . ALA A 1 175 ? -8.658 0.742 -1.154 1.00 95.00 175 ALA A N 1
ATOM 1250 C CA . ALA A 1 175 ? -9.871 0.028 -0.759 1.00 95.00 175 ALA A CA 1
ATOM 1251 C C . ALA A 1 175 ? -9.618 -0.937 0.411 1.00 95.00 175 ALA A C 1
ATOM 1253 O O . ALA A 1 175 ? -10.407 -0.984 1.360 1.00 95.00 175 ALA A O 1
ATOM 1254 N N . LEU A 1 176 ? -8.497 -1.664 0.377 1.00 93.06 176 LEU A N 1
ATOM 1255 C CA . LEU A 1 176 ? -8.073 -2.544 1.462 1.00 93.06 176 LEU A CA 1
ATOM 1256 C C . LEU A 1 176 ? -7.772 -1.751 2.734 1.00 93.06 176 LEU A C 1
ATOM 1258 O O . LEU A 1 176 ? -8.279 -2.118 3.791 1.00 93.06 176 LEU A O 1
ATOM 1262 N N . LEU A 1 177 ? -7.034 -0.641 2.641 1.00 93.25 177 LEU A N 1
ATOM 1263 C CA . LEU A 1 177 ? -6.778 0.241 3.782 1.00 93.25 177 LEU A CA 1
ATOM 1264 C C . LEU A 1 177 ? -8.084 0.769 4.381 1.00 93.25 177 LEU A C 1
ATOM 1266 O O . LEU A 1 177 ? -8.288 0.650 5.583 1.00 93.25 177 LEU A O 1
ATOM 1270 N N . LEU A 1 178 ? -9.021 1.265 3.565 1.00 94.56 178 LEU A N 1
ATOM 1271 C CA . LEU A 1 178 ? -10.338 1.698 4.049 1.00 94.56 178 LEU A CA 1
ATOM 1272 C C . LEU A 1 178 ? -11.062 0.586 4.809 1.00 94.56 178 LEU A C 1
ATOM 1274 O O . LEU A 1 178 ? -11.676 0.837 5.849 1.00 94.56 178 LEU A O 1
ATOM 1278 N N . TRP A 1 179 ? -11.026 -0.639 4.293 1.00 92.75 179 TRP A N 1
ATOM 1279 C CA . TRP A 1 179 ? -11.697 -1.757 4.936 1.00 92.75 179 TRP A CA 1
ATOM 1280 C C . TRP A 1 179 ? -11.019 -2.156 6.248 1.00 92.75 179 TRP A C 1
ATOM 1282 O O . TRP A 1 179 ? -11.696 -2.255 7.275 1.00 92.75 179 TRP A O 1
ATOM 1292 N N . TRP A 1 180 ? -9.697 -2.311 6.252 1.00 91.69 180 TRP A N 1
ATOM 1293 C CA . TRP A 1 180 ? -8.938 -2.650 7.452 1.00 91.69 180 TRP A CA 1
ATOM 1294 C C . TRP A 1 180 ? -9.052 -1.572 8.530 1.00 91.69 180 TRP A C 1
ATOM 1296 O O . TRP A 1 180 ? -9.275 -1.905 9.693 1.00 91.69 180 TRP A O 1
ATOM 1306 N N . THR A 1 181 ? -9.045 -0.288 8.166 1.00 90.12 181 THR A N 1
ATOM 1307 C CA . THR A 1 181 ? -9.260 0.799 9.128 1.00 90.12 181 THR A CA 1
ATOM 1308 C C . THR A 1 181 ? -10.667 0.780 9.723 1.00 90.12 181 THR A C 1
ATOM 1310 O O . THR A 1 181 ? -10.831 1.004 10.922 1.00 90.12 181 THR A O 1
ATOM 1313 N N . ARG A 1 182 ? -11.698 0.429 8.936 1.00 89.94 182 ARG A N 1
ATOM 1314 C CA . ARG A 1 182 ? -13.064 0.216 9.459 1.00 89.94 182 ARG A CA 1
ATOM 1315 C C . ARG A 1 182 ? -13.152 -0.970 10.417 1.00 89.94 182 ARG A C 1
ATOM 1317 O O . ARG A 1 182 ? -13.962 -0.939 11.340 1.00 89.94 182 ARG A O 1
ATOM 1324 N N . LEU A 1 183 ? -12.390 -2.037 10.179 1.00 87.94 183 LEU A N 1
ATOM 1325 C CA . LEU A 1 183 ? -12.343 -3.181 11.091 1.00 87.94 183 LEU A CA 1
ATOM 1326 C C . LEU A 1 183 ? -11.634 -2.802 12.390 1.00 87.94 183 LEU A C 1
ATOM 1328 O O . LEU A 1 183 ? -12.178 -3.034 13.467 1.00 87.94 183 LEU A O 1
ATOM 1332 N N . TRP A 1 184 ? -10.485 -2.139 12.280 1.00 86.38 184 TRP A N 1
ATOM 1333 C CA . TRP A 1 184 ? -9.720 -1.647 13.418 1.00 86.38 184 TRP A CA 1
ATOM 1334 C C . TRP A 1 184 ? -10.544 -0.732 14.330 1.00 86.38 184 TRP A C 1
ATOM 1336 O O . TRP A 1 184 ? -10.606 -0.962 15.538 1.00 86.38 184 TRP A O 1
ATOM 1346 N N . SER A 1 185 ? -11.239 0.261 13.769 1.00 84.25 185 SER A N 1
ATOM 1347 C CA . SER A 1 185 ? -12.032 1.212 14.559 1.00 84.25 185 SER A CA 1
ATOM 1348 C C . SER A 1 185 ? -13.186 0.553 15.322 1.00 84.25 185 SER A C 1
ATOM 1350 O O . SER A 1 185 ? -13.482 0.915 16.464 1.00 84.25 185 SER A O 1
ATOM 1352 N N . ARG A 1 186 ? -13.808 -0.472 14.730 1.00 82.38 186 ARG A N 1
ATOM 1353 C CA . ARG A 1 186 ? -14.850 -1.277 15.384 1.00 82.38 186 ARG A CA 1
ATOM 1354 C C . ARG A 1 186 ? -14.283 -2.150 16.501 1.00 82.38 186 ARG A C 1
ATOM 1356 O O . ARG A 1 186 ? -14.882 -2.243 17.564 1.00 82.38 186 ARG A O 1
ATOM 1363 N N . SER A 1 187 ? -13.121 -2.760 16.298 1.00 78.06 187 SER A N 1
ATOM 1364 C CA . SER A 1 187 ? -12.459 -3.549 17.343 1.00 78.06 187 SER A CA 1
ATOM 1365 C C . SER A 1 187 ? -11.983 -2.682 18.517 1.00 78.06 187 SER A C 1
ATOM 1367 O O . SER A 1 187 ? -12.084 -3.095 19.674 1.00 78.06 187 SER A O 1
ATOM 1369 N N . ALA A 1 188 ? -11.498 -1.469 18.239 1.00 73.81 188 ALA A N 1
ATOM 1370 C CA . ALA A 1 188 ? -11.038 -0.533 19.262 1.00 73.81 188 ALA A CA 1
ATOM 1371 C C . ALA A 1 188 ? -12.185 -0.004 20.142 1.00 73.81 188 ALA A C 1
ATOM 1373 O O . ALA A 1 188 ? -12.008 0.124 21.351 1.00 73.81 188 ALA A O 1
ATOM 1374 N N . SER A 1 189 ? -13.364 0.245 19.561 1.00 67.19 189 SER A N 1
ATOM 1375 C CA . SER A 1 189 ? -14.554 0.703 20.298 1.00 67.19 189 SER A CA 1
ATOM 1376 C C . SER A 1 189 ? -15.150 -0.374 21.209 1.00 67.19 189 SER A C 1
ATOM 1378 O O . SER A 1 189 ? -15.540 -0.063 22.327 1.00 67.19 189 SER A O 1
ATOM 1380 N N . VAL A 1 190 ? -15.141 -1.646 20.795 1.00 61.44 190 VAL A N 1
ATOM 1381 C CA . VAL A 1 190 ? -15.580 -2.780 21.641 1.00 61.44 190 VAL A CA 1
ATOM 1382 C C . VAL A 1 190 ? -14.664 -2.995 22.856 1.00 61.44 190 VAL A C 1
ATOM 1384 O O . VAL A 1 190 ? -15.096 -3.533 23.870 1.00 61.44 190 VAL A O 1
ATOM 1387 N N . SER A 1 191 ? -13.401 -2.571 22.771 1.00 57.19 191 SER A N 1
ATOM 1388 C CA . SER A 1 191 ? -12.401 -2.777 23.829 1.00 57.19 191 SER A CA 1
ATOM 1389 C C . SER A 1 191 ? -12.343 -1.635 24.855 1.00 57.19 191 SER A C 1
ATOM 1391 O O . SER A 1 191 ? -11.543 -1.703 25.789 1.00 57.19 191 SER A O 1
ATOM 1393 N N . ALA A 1 192 ? -13.129 -0.567 24.680 1.00 58.69 192 ALA A N 1
ATOM 1394 C CA . ALA A 1 192 ? -13.181 0.533 25.635 1.00 58.69 192 ALA A CA 1
ATOM 1395 C C . ALA A 1 192 ? -14.033 0.117 26.853 1.00 58.69 192 ALA A C 1
ATOM 1397 O O . ALA A 1 192 ? -15.177 -0.299 26.663 1.00 58.69 192 ALA A O 1
ATOM 1398 N N . PRO A 1 193 ? -13.513 0.195 28.095 1.00 52.06 193 PRO A N 1
ATOM 1399 C CA . PRO A 1 193 ? -14.323 -0.079 29.277 1.00 52.06 193 PRO A CA 1
ATOM 1400 C C . PRO A 1 193 ? -15.518 0.879 29.313 1.00 52.06 193 PRO A C 1
ATOM 1402 O O . PRO A 1 193 ? -15.354 2.079 29.083 1.00 52.06 193 PRO A O 1
ATOM 1405 N N . SER A 1 194 ? -16.713 0.343 29.591 1.00 48.66 194 SER A N 1
ATOM 1406 C CA . SER A 1 194 ? -17.899 1.152 29.889 1.00 48.66 194 SER A CA 1
ATOM 1407 C C . SER A 1 194 ? -17.507 2.193 30.935 1.00 48.66 194 SER A C 1
ATOM 1409 O O . SER A 1 194 ? -16.954 1.790 31.964 1.00 48.66 194 SER A O 1
ATOM 1411 N N . PRO A 1 195 ? -17.762 3.497 30.724 1.00 46.81 195 PRO A N 1
ATOM 1412 C CA . PRO A 1 195 ? -17.659 4.443 31.818 1.00 46.81 195 PRO A CA 1
ATOM 1413 C C . PRO A 1 195 ? -18.660 3.972 32.871 1.00 46.81 195 PRO A C 1
ATOM 1415 O O . PRO A 1 195 ? -19.864 3.927 32.625 1.00 46.81 195 PRO A O 1
ATOM 1418 N N . ILE A 1 196 ? -18.142 3.493 33.998 1.00 56.41 196 ILE A N 1
ATOM 1419 C CA . ILE A 1 196 ? -18.944 3.272 35.192 1.00 56.41 196 ILE A CA 1
ATOM 1420 C C . ILE A 1 196 ? -19.333 4.686 35.630 1.00 56.41 196 ILE A C 1
ATOM 1422 O O . ILE A 1 196 ? -18.470 5.438 36.084 1.00 56.41 196 ILE A O 1
ATOM 1426 N N . LEU A 1 197 ? -20.576 5.070 35.331 1.00 50.41 197 LEU A N 1
ATOM 1427 C CA . LEU A 1 197 ? -21.233 6.249 35.896 1.00 50.41 197 LEU A CA 1
ATOM 1428 C C . LEU A 1 197 ? -21.621 5.962 37.347 1.00 50.41 197 LEU A C 1
ATOM 1430 O O . LEU A 1 197 ? -22.059 4.817 37.610 1.00 50.41 197 LEU A O 1
#

Foldseek 3Di:
DDLVVLVVQLVCLLQVLLVLQLVLVVVLPDPDDPVVNVVSVVVNLVSVLVSLLSLLQSLLCNQPVVANFDSVLLSVLSVVLSVQLVVLCVPDNCSNLVSLLLSLQQNLQSRRVDNPSVCSCCLCVQPVVLNVVLSVLSVVLVVVLVVLLVCLVVPHDSSVSSSSSSSSVSVSSSVSSNSSNNSVVVSVVVPDDDPPD

Mean predicted aligned error: 5.64 Å

pLDDT: mean 86.91, std 8.97, range [46.81, 96.44]

Radius of gyration: 17.66 Å; Cα contacts (8 Å, |Δi|>4): 218; chains: 1; bounding box: 46×33×60 Å

Sequence (197 aa):
MSRLFAWILLGAVIVFGAITQTMTSVAGSAPADTTARVLLALLSALLLFGEVVIATVATTTITTPEVSPSWQPVAAWAGILLVLLVAAALVWPPLPILVAVAACVVLPAAASGRYDAWRGFAVFRTTPGRAAAAMASTLVAVVIGAVIALLTGFFLTPLMGAVVFWLFAGAAGAALLLWWTRLWSRSASVSAPSPIL